Protein AF-A0A699UXJ9-F1 (afdb_monomer_lite)

Radius of gyration: 42.24 Å; chains: 1; bounding box: 119×43×98 Å

Secondary structure (DSSP, 8-state):
--PPPP--------------TT----------PPPTTS--EEEEEETTEEEEEEHHHHHHHHHHHHHHHHHHHHHHHHHHHHHHHHHHHHHHHHHTT--TTTTTSHHHHHHHHHHHHHHHHHHHHHHHHHHHHHHHHHHHHHHHEEEEE-----SS-PPP--EEEEESS---------------

Organism: Tanacetum cinerariifolium (NCBI:txid118510)

Foldseek 3Di:
DDDDDDDDPDDDDPPPPPPPVPPDDDPDDPPDDPDPPDFDWDFDADPNDTDTDGPVVVVVVVVVVVVVVVVVVVVVCCVVVVVVVVVVLCVVCVVVVHDPVCCPDPVVVVVVVVVVVVVVVVVVVVVVVVVVVVVVVVVVVVVQKDKDQPPPPDVDPDPRDDIDIGGPPDDDPDDDDDDPPPDD

Sequence (184 aa):
SQATPKIDKGKGISIEYDDDPLKKLVKASSIVRPDPDEPIIVEFIINGRIVYLTEQEIQDYRDKKEQIKKAEEEARLNAISKPEVIKVVRKEAKKIGIHPKEAISTKAGELYKKAQDAEHEVLKRQHTKKVRKSLELRNHKYDSYIWTVSNKLKPKPKPITDIKIHPKTKPVVITVYKGTNERN

Structure (mmCIF, N/CA/C/O backbone):
data_AF-A0A699UXJ9-F1
#
_entry.id   AF-A0A699UXJ9-F1
#
loop_
_atom_site.group_PDB
_atom_site.id
_atom_site.type_symbol
_atom_site.label_atom_id
_atom_site.label_alt_id
_atom_site.label_comp_id
_atom_site.label_asym_id
_atom_site.label_entity_id
_atom_site.label_seq_id
_atom_site.pdbx_PDB_ins_code
_atom_site.Cartn_x
_atom_site.Cartn_y
_atom_site.Cartn_z
_atom_site.occupancy
_atom_site.B_iso_or_equiv
_atom_site.auth_seq_id
_atom_site.auth_comp_id
_atom_site.auth_asym_id
_atom_site.auth_atom_id
_atom_site.pdbx_PDB_model_num
ATOM 1 N N . SER A 1 1 ? 90.734 23.864 -64.278 1.00 52.44 1 SER A N 1
ATOM 2 C CA . SER A 1 1 ? 90.163 23.007 -63.224 1.00 52.44 1 SER A CA 1
ATOM 3 C C . SER A 1 1 ? 88.772 22.556 -63.619 1.00 52.44 1 SER A C 1
ATOM 5 O O . SER A 1 1 ? 87.862 23.371 -63.612 1.00 52.44 1 SER A O 1
ATOM 7 N N . GLN A 1 2 ? 88.613 21.290 -64.000 1.00 41.19 2 GLN A N 1
ATOM 8 C CA . GLN A 1 2 ? 87.310 20.643 -64.173 1.00 41.19 2 GLN A CA 1
ATOM 9 C C . GLN A 1 2 ? 87.401 19.275 -63.499 1.00 41.19 2 GLN A C 1
ATOM 11 O O . GLN A 1 2 ? 88.256 18.465 -63.847 1.00 41.19 2 GLN A O 1
ATOM 16 N N . ALA A 1 3 ? 86.585 19.081 -62.465 1.00 37.47 3 ALA A N 1
ATOM 17 C CA . ALA A 1 3 ? 86.521 17.855 -61.688 1.00 37.47 3 ALA A CA 1
ATOM 18 C C . ALA A 1 3 ? 85.538 16.881 -62.348 1.00 37.47 3 ALA A C 1
ATOM 20 O O . ALA A 1 3 ? 84.397 17.235 -62.638 1.00 37.47 3 ALA A O 1
ATOM 21 N N . THR A 1 4 ? 85.992 15.656 -62.583 1.00 46.22 4 THR A N 1
ATOM 22 C CA . THR A 1 4 ? 85.173 14.515 -62.997 1.00 46.22 4 THR A CA 1
ATOM 23 C C . THR A 1 4 ? 84.304 14.021 -61.830 1.00 46.22 4 THR A C 1
ATOM 25 O O . THR A 1 4 ? 84.809 13.905 -60.709 1.00 46.22 4 THR A O 1
ATOM 28 N N . PRO A 1 5 ? 83.022 13.669 -62.047 1.00 48.28 5 PRO A N 1
ATOM 29 C CA . PRO A 1 5 ? 82.219 13.013 -61.020 1.00 48.28 5 PRO A CA 1
ATOM 30 C C . PRO A 1 5 ? 82.617 11.538 -60.885 1.00 48.28 5 PRO A C 1
ATOM 32 O O . PRO A 1 5 ? 82.647 10.792 -61.864 1.00 48.28 5 PRO A O 1
ATOM 35 N N . LYS A 1 6 ? 82.917 11.116 -59.653 1.00 49.31 6 LYS A N 1
ATOM 36 C CA . LYS A 1 6 ? 83.113 9.710 -59.278 1.00 49.31 6 LYS A CA 1
ATOM 37 C C . LYS A 1 6 ? 81.765 8.986 -59.294 1.00 49.31 6 LYS A C 1
ATOM 39 O O . LYS A 1 6 ? 80.814 9.444 -58.671 1.00 49.31 6 LYS A O 1
ATOM 44 N N . ILE A 1 7 ? 81.713 7.846 -59.975 1.00 47.75 7 ILE A N 1
ATOM 45 C CA . ILE A 1 7 ? 80.558 6.945 -59.988 1.00 47.75 7 ILE A CA 1
ATOM 46 C C . ILE A 1 7 ? 80.665 6.049 -58.750 1.00 47.75 7 ILE A C 1
ATOM 48 O O . ILE A 1 7 ? 81.542 5.186 -58.680 1.00 47.75 7 ILE A O 1
ATOM 52 N N . ASP A 1 8 ? 79.801 6.288 -57.766 1.00 47.66 8 ASP A N 1
ATOM 53 C CA . ASP A 1 8 ? 79.606 5.400 -56.621 1.00 47.66 8 ASP A CA 1
ATOM 54 C C . ASP A 1 8 ? 78.834 4.152 -57.076 1.00 47.66 8 ASP A C 1
ATOM 56 O O . ASP A 1 8 ? 77.761 4.242 -57.675 1.00 47.66 8 ASP A O 1
ATOM 60 N N . LYS A 1 9 ? 79.404 2.973 -56.821 1.00 55.09 9 LYS A N 1
ATOM 61 C CA . LYS A 1 9 ? 78.794 1.669 -57.104 1.00 55.09 9 LYS A CA 1
ATOM 62 C C . LYS A 1 9 ? 77.853 1.300 -55.955 1.00 55.09 9 LYS A C 1
ATOM 64 O O . LYS A 1 9 ? 78.053 0.303 -55.265 1.00 55.09 9 LYS A O 1
ATOM 69 N N . GLY A 1 10 ? 76.821 2.115 -55.763 1.00 43.03 10 GLY A N 1
ATOM 70 C CA . GLY A 1 10 ? 75.696 1.816 -54.887 1.00 43.03 10 GLY A CA 1
ATOM 71 C C . GLY A 1 10 ? 74.701 0.894 -55.592 1.00 43.03 10 GLY A C 1
ATOM 72 O O . GLY A 1 10 ? 74.276 1.154 -56.714 1.00 43.03 10 GLY A O 1
ATOM 73 N N . LYS A 1 11 ? 74.344 -0.209 -54.937 1.00 54.41 11 LYS A N 1
ATOM 74 C CA . LYS A 1 11 ? 73.385 -1.225 -55.389 1.00 54.41 11 LYS A CA 1
ATOM 75 C C . LYS A 1 11 ? 71.997 -0.583 -55.572 1.00 54.41 11 LYS A C 1
ATOM 77 O O . LYS A 1 11 ? 71.269 -0.402 -54.602 1.00 54.41 11 LYS A O 1
ATOM 82 N N . GLY A 1 12 ? 71.660 -0.193 -56.801 1.00 40.25 12 GLY A N 1
ATOM 83 C CA . GLY A 1 12 ? 70.362 0.390 -57.138 1.00 40.25 12 GLY A CA 1
ATOM 84 C C . GLY A 1 12 ? 69.259 -0.663 -57.070 1.00 40.25 12 GLY A C 1
ATOM 85 O O . GLY A 1 12 ? 69.292 -1.646 -57.806 1.00 40.25 12 GLY A O 1
ATOM 86 N N . ILE A 1 13 ? 68.290 -0.471 -56.177 1.00 43.28 13 ILE A N 1
ATOM 87 C CA . ILE A 1 13 ? 67.034 -1.220 -56.193 1.00 43.28 13 ILE A CA 1
ATOM 88 C C . ILE A 1 13 ? 66.176 -0.541 -57.261 1.00 43.28 13 ILE A C 1
ATOM 90 O O . ILE A 1 13 ? 65.766 0.605 -57.081 1.00 43.28 13 ILE A O 1
ATOM 94 N N . SER A 1 14 ? 65.968 -1.209 -58.395 1.00 45.38 14 SER A N 1
ATOM 95 C CA . SER A 1 14 ? 65.028 -0.743 -59.414 1.00 45.38 14 SER A CA 1
ATOM 96 C C . SER A 1 14 ? 63.620 -0.904 -58.848 1.00 45.38 14 SER A C 1
ATOM 98 O O . SER A 1 14 ? 63.118 -2.020 -58.748 1.00 45.38 14 SER A O 1
ATOM 100 N N . ILE A 1 15 ? 63.013 0.193 -58.398 1.00 47.38 15 ILE A N 1
ATOM 101 C CA . ILE A 1 15 ? 61.581 0.224 -58.111 1.00 47.38 15 ILE A CA 1
ATOM 102 C C . ILE A 1 15 ? 60.918 0.504 -59.455 1.00 47.38 15 ILE A C 1
ATOM 104 O O . ILE A 1 15 ? 60.857 1.649 -59.900 1.00 47.38 15 ILE A O 1
ATOM 108 N N . GLU A 1 16 ? 60.492 -0.558 -60.134 1.00 44.38 16 GLU A N 1
ATOM 109 C CA . GLU A 1 16 ? 59.490 -0.431 -61.185 1.00 44.38 16 GLU A CA 1
ATOM 110 C C . GLU A 1 16 ? 58.218 0.093 -60.513 1.00 44.38 16 GLU A C 1
ATOM 112 O O . GLU A 1 16 ? 57.596 -0.591 -59.698 1.00 44.38 16 GLU A O 1
ATOM 117 N N . TYR A 1 17 ? 57.887 1.355 -60.785 1.00 48.03 17 TYR A N 1
ATOM 118 C CA . TYR A 1 17 ? 56.573 1.900 -60.481 1.00 48.03 17 TYR A CA 1
ATOM 119 C C . TYR A 1 17 ? 55.579 1.214 -61.413 1.00 48.03 17 TYR A C 1
ATOM 121 O O . TYR A 1 17 ? 55.315 1.677 -62.520 1.00 48.03 17 TYR A O 1
ATOM 129 N N . ASP A 1 18 ? 55.038 0.092 -60.952 1.00 53.16 18 ASP A N 1
ATOM 130 C CA . ASP A 1 18 ? 53.776 -0.438 -61.450 1.00 53.16 18 ASP A CA 1
ATOM 131 C C . ASP A 1 18 ? 52.661 0.428 -60.835 1.00 53.16 18 ASP A C 1
ATOM 133 O O . ASP A 1 18 ? 51.922 0.024 -59.930 1.00 53.16 18 ASP A O 1
ATOM 137 N N . ASP A 1 19 ? 52.630 1.700 -61.253 1.00 54.16 19 ASP A N 1
ATOM 138 C CA . ASP A 1 19 ? 51.542 2.631 -60.974 1.00 54.16 19 ASP A CA 1
ATOM 139 C C . ASP A 1 19 ? 50.334 2.163 -61.783 1.00 54.16 19 ASP A C 1
ATOM 141 O O . ASP A 1 19 ? 50.000 2.716 -62.826 1.00 54.16 19 ASP A O 1
ATOM 145 N N . ASP A 1 20 ? 49.686 1.106 -61.304 1.00 53.97 20 ASP A N 1
ATOM 146 C CA . ASP A 1 20 ? 48.348 0.730 -61.723 1.00 53.97 20 ASP A CA 1
ATOM 147 C C . ASP A 1 20 ? 47.391 1.806 -61.165 1.00 53.97 20 ASP A C 1
ATOM 149 O O . ASP A 1 20 ? 47.107 1.818 -59.957 1.00 53.97 20 ASP A O 1
ATOM 153 N N . PRO A 1 21 ? 46.885 2.751 -61.989 1.00 55.03 21 PRO A N 1
ATOM 154 C CA . PRO A 1 21 ? 46.134 3.921 -61.519 1.00 55.03 21 PRO A CA 1
ATOM 155 C C . PRO A 1 21 ? 44.753 3.555 -60.939 1.00 55.03 21 PRO A C 1
ATOM 157 O O . PRO A 1 21 ? 43.964 4.428 -60.566 1.00 55.03 21 PRO A O 1
ATOM 160 N N . LEU A 1 22 ? 44.443 2.258 -60.855 1.00 56.44 22 LEU A N 1
ATOM 161 C CA . LEU A 1 22 ? 43.186 1.701 -60.370 1.00 56.44 22 LEU A CA 1
ATOM 162 C C . LEU A 1 22 ? 43.231 1.201 -58.921 1.00 56.44 22 LEU A C 1
ATOM 164 O O . LEU A 1 22 ? 42.166 0.963 -58.343 1.00 56.44 22 LEU A O 1
ATOM 168 N N . LYS A 1 23 ? 44.399 1.112 -58.270 1.00 57.09 23 LYS A N 1
ATOM 169 C CA . LYS A 1 23 ? 44.474 0.749 -56.841 1.00 57.09 23 LYS A CA 1
ATOM 170 C C . LYS A 1 23 ? 44.205 1.963 -55.950 1.00 57.09 23 LYS A C 1
ATOM 172 O O . LYS A 1 23 ? 45.073 2.454 -55.234 1.00 57.09 23 LYS A O 1
ATOM 177 N N . LYS A 1 24 ? 42.958 2.446 -55.962 1.00 64.81 24 LYS A N 1
ATOM 178 C CA . LYS A 1 24 ? 42.466 3.386 -54.944 1.00 64.81 24 LYS A CA 1
ATOM 179 C C . LYS A 1 24 ? 42.587 2.724 -53.570 1.00 64.81 24 LYS A C 1
ATOM 181 O O . LYS A 1 24 ? 41.829 1.809 -53.255 1.00 64.81 24 LYS A O 1
ATOM 186 N N . LEU A 1 25 ? 43.522 3.200 -52.750 1.00 63.00 25 LEU A N 1
ATOM 187 C CA . LEU A 1 25 ? 43.603 2.853 -51.333 1.00 63.00 25 LEU A CA 1
ATOM 188 C C . LEU A 1 25 ? 42.275 3.224 -50.658 1.00 63.00 25 LEU A C 1
ATOM 190 O O . LEU A 1 25 ? 41.931 4.397 -50.507 1.00 63.00 25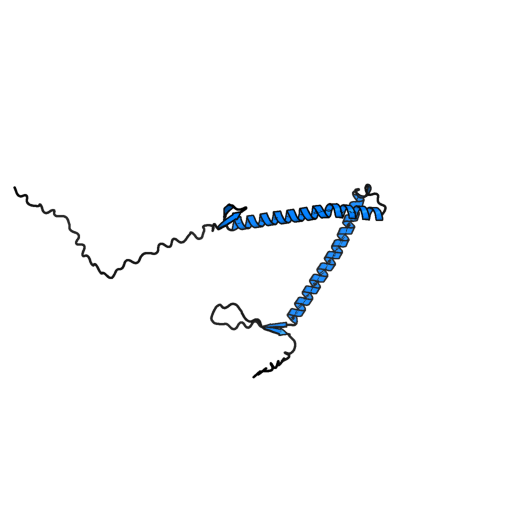 LEU A O 1
ATOM 194 N N . VAL A 1 26 ? 41.502 2.202 -50.295 1.00 61.06 26 VAL A N 1
ATOM 195 C CA . VAL A 1 26 ? 40.245 2.357 -49.563 1.00 61.06 26 VAL A CA 1
ATOM 196 C C . VAL A 1 26 ? 40.583 2.818 -48.150 1.00 61.06 26 VAL A C 1
ATOM 198 O O . VAL A 1 26 ? 41.403 2.210 -47.464 1.00 61.06 26 VAL A O 1
ATOM 201 N N . LYS A 1 27 ? 39.949 3.905 -47.707 1.00 63.81 27 LYS A N 1
ATOM 202 C CA . LYS A 1 27 ? 40.110 4.425 -46.348 1.00 63.81 27 LYS A CA 1
ATOM 203 C C . LYS A 1 27 ? 39.635 3.354 -45.358 1.00 63.81 27 LYS A C 1
ATOM 205 O O . LYS A 1 27 ? 38.445 3.048 -45.313 1.00 63.81 27 LYS A O 1
ATOM 210 N N . ALA A 1 28 ? 40.555 2.765 -44.596 1.00 56.41 28 ALA A N 1
ATOM 211 C CA . ALA A 1 28 ? 40.201 1.811 -43.551 1.00 56.41 28 ALA A CA 1
ATOM 212 C C . ALA A 1 28 ? 39.353 2.522 -42.486 1.00 56.41 28 ALA A C 1
ATOM 214 O O . ALA A 1 28 ? 39.707 3.597 -41.999 1.00 56.41 28 ALA A O 1
ATOM 215 N N . SER A 1 29 ? 38.198 1.946 -42.163 1.00 57.00 29 SER A N 1
ATOM 216 C CA . SER A 1 29 ? 37.287 2.489 -41.160 1.00 57.00 29 SER A CA 1
ATOM 217 C C . SER A 1 29 ? 37.850 2.219 -39.761 1.00 57.00 29 SER A C 1
ATOM 219 O O . SER A 1 29 ? 37.916 1.067 -39.339 1.00 57.00 29 SER A O 1
ATOM 221 N N . SER A 1 30 ? 38.262 3.262 -39.033 1.00 52.00 30 SER A N 1
ATOM 222 C CA . SER A 1 30 ? 38.658 3.160 -37.622 1.00 52.00 30 SER A CA 1
ATOM 223 C C . SER A 1 30 ? 37.424 3.264 -36.718 1.00 52.00 30 SER A C 1
ATOM 225 O O . SER A 1 30 ? 37.259 4.229 -35.973 1.00 52.00 30 SER A O 1
ATOM 227 N N . ILE A 1 31 ? 36.500 2.308 -36.814 1.00 60.03 31 ILE A N 1
ATOM 228 C CA . ILE A 1 31 ? 35.408 2.225 -35.838 1.00 60.03 31 ILE A CA 1
ATOM 229 C C . ILE A 1 31 ? 35.974 1.516 -34.609 1.00 60.03 31 ILE A C 1
ATOM 231 O O . ILE A 1 31 ? 36.032 0.288 -34.558 1.00 60.03 31 ILE A O 1
ATOM 235 N N . VAL A 1 32 ? 36.427 2.305 -33.635 1.00 64.94 32 VAL A N 1
ATOM 236 C CA . VAL A 1 32 ? 36.738 1.814 -32.291 1.00 64.94 32 VAL A CA 1
ATOM 237 C C . VAL A 1 32 ? 35.403 1.462 -31.644 1.00 64.94 32 VAL A C 1
ATOM 239 O O . VAL A 1 32 ? 34.568 2.337 -31.418 1.00 64.94 32 VAL A O 1
ATOM 242 N N . ARG A 1 33 ? 35.157 0.167 -31.433 1.00 60.19 33 ARG A N 1
ATOM 243 C CA . ARG A 1 33 ? 33.999 -0.279 -30.656 1.00 60.19 33 ARG A CA 1
ATOM 244 C C . ARG A 1 33 ? 34.321 -0.024 -29.180 1.00 60.19 33 ARG A C 1
ATOM 246 O O . ARG A 1 33 ? 35.375 -0.495 -28.756 1.00 60.19 33 ARG A O 1
ATOM 253 N N . PRO A 1 34 ? 33.486 0.719 -28.432 1.00 65.06 34 PRO A N 1
ATOM 254 C CA . PRO A 1 34 ? 33.654 0.816 -26.987 1.00 65.06 34 PRO A CA 1
ATOM 255 C C . PRO A 1 34 ? 33.587 -0.582 -26.365 1.00 65.06 34 PRO A C 1
ATOM 257 O O . PRO A 1 34 ? 32.918 -1.473 -26.905 1.00 65.06 34 PRO A O 1
ATOM 260 N N . ASP A 1 35 ? 34.337 -0.769 -25.282 1.00 70.31 35 ASP A N 1
ATOM 261 C CA . ASP A 1 35 ? 34.443 -2.038 -24.570 1.00 70.31 35 ASP A CA 1
ATOM 262 C C . ASP A 1 35 ? 33.045 -2.457 -24.066 1.00 70.31 35 ASP A C 1
ATOM 264 O O . ASP A 1 35 ? 32.373 -1.655 -23.413 1.00 70.31 35 ASP A O 1
ATOM 268 N N . PRO A 1 36 ? 32.551 -3.664 -24.405 1.00 69.31 36 PRO A N 1
ATOM 269 C CA . PRO A 1 36 ? 31.242 -4.134 -23.953 1.00 69.31 36 PRO A CA 1
ATOM 270 C C . PRO A 1 36 ? 31.111 -4.239 -22.427 1.00 69.31 36 PRO A C 1
ATOM 272 O O . PRO A 1 36 ? 29.979 -4.277 -21.944 1.00 69.31 36 PRO A O 1
ATOM 275 N N . ASP A 1 37 ? 32.224 -4.269 -21.688 1.00 77.31 37 ASP A N 1
ATOM 276 C CA . ASP A 1 37 ? 32.233 -4.339 -20.225 1.00 77.31 37 ASP A CA 1
ATOM 277 C C . ASP A 1 37 ? 32.308 -2.951 -19.549 1.00 77.31 37 ASP A C 1
ATOM 279 O O . ASP A 1 37 ? 32.235 -2.854 -18.320 1.00 77.31 37 ASP A O 1
ATOM 283 N N . GLU A 1 38 ? 32.418 -1.858 -20.317 1.00 73.88 38 GLU A N 1
ATOM 284 C CA . GLU A 1 38 ? 32.451 -0.501 -19.764 1.00 73.88 38 GLU A CA 1
ATOM 285 C C . GLU A 1 38 ? 31.034 -0.036 -19.369 1.00 73.88 38 GLU A C 1
ATOM 287 O O . GLU A 1 38 ? 30.110 -0.050 -20.192 1.00 73.88 38 GLU A O 1
ATOM 292 N N . PRO A 1 39 ? 30.811 0.387 -18.110 1.00 77.12 39 PRO A N 1
ATOM 293 C CA . PRO A 1 39 ? 29.493 0.816 -17.667 1.00 77.12 39 PRO A CA 1
ATOM 294 C C . PRO A 1 39 ? 29.057 2.080 -18.416 1.00 77.12 39 PRO A C 1
ATOM 296 O O . PRO A 1 39 ? 29.789 3.064 -18.497 1.00 77.12 39 PRO A O 1
ATOM 299 N N . ILE A 1 40 ? 27.826 2.068 -18.933 1.00 79.75 40 ILE A N 1
ATOM 300 C CA . ILE A 1 40 ? 27.245 3.215 -19.637 1.00 79.75 40 ILE A CA 1
ATOM 301 C C . ILE A 1 40 ? 27.010 4.342 -18.628 1.00 79.75 40 ILE A C 1
ATOM 303 O O . ILE A 1 40 ? 26.186 4.219 -17.719 1.00 79.75 40 ILE A O 1
ATOM 307 N N . ILE A 1 41 ? 27.734 5.444 -18.808 1.00 85.25 41 ILE A N 1
ATOM 308 C CA . ILE A 1 41 ? 27.596 6.655 -18.003 1.00 85.25 41 ILE A CA 1
ATOM 309 C C . ILE A 1 41 ? 26.618 7.599 -18.707 1.00 85.25 41 ILE A C 1
ATOM 311 O O . ILE A 1 41 ? 26.805 7.952 -19.871 1.00 85.25 41 ILE A O 1
ATOM 315 N N . VAL A 1 42 ? 25.575 8.017 -17.994 1.00 88.25 42 VAL A N 1
ATOM 316 C CA . VAL A 1 42 ? 24.512 8.894 -18.490 1.00 88.25 42 VAL A CA 1
ATOM 317 C C . VAL A 1 42 ? 24.555 10.226 -17.745 1.00 88.25 42 VAL A C 1
ATOM 319 O O . VAL A 1 42 ? 24.732 10.281 -16.526 1.00 88.25 42 VAL A O 1
ATOM 322 N N . GLU A 1 43 ? 24.370 11.321 -18.478 1.00 90.50 43 GLU A N 1
ATOM 323 C CA . GLU A 1 43 ? 24.178 12.649 -17.896 1.00 90.50 43 GLU A CA 1
ATOM 324 C C . GLU A 1 43 ? 22.824 12.739 -17.184 1.00 90.50 43 GLU A C 1
ATOM 326 O O . GLU A 1 43 ? 21.763 12.572 -17.790 1.00 90.50 43 GLU A O 1
ATOM 331 N N . PHE A 1 44 ? 22.848 13.040 -15.887 1.00 90.50 44 PHE A N 1
ATOM 332 C CA . PHE A 1 44 ? 21.659 13.124 -15.051 1.00 90.50 44 PHE A CA 1
ATOM 333 C C . PHE A 1 44 ? 21.628 14.431 -14.252 1.00 90.50 44 PHE A C 1
ATOM 335 O O . PHE A 1 44 ? 22.624 14.857 -13.671 1.00 90.50 44 PHE A O 1
ATOM 342 N N . ILE A 1 45 ? 20.470 15.095 -14.206 1.00 91.69 45 ILE A N 1
ATOM 343 C CA . ILE A 1 45 ? 20.320 16.386 -13.523 1.00 91.69 45 ILE A CA 1
ATOM 344 C C . ILE A 1 45 ? 19.742 16.165 -12.125 1.00 91.69 45 ILE A C 1
ATOM 346 O O . ILE A 1 45 ? 18.576 15.798 -11.971 1.00 91.69 45 ILE A O 1
ATOM 350 N N . ILE A 1 46 ? 20.534 16.464 -11.096 1.00 90.06 46 ILE A N 1
ATOM 351 C CA . ILE A 1 46 ? 20.119 16.403 -9.690 1.00 90.06 46 ILE A CA 1
ATOM 352 C C . ILE A 1 46 ? 20.183 17.810 -9.109 1.00 90.06 46 ILE A C 1
ATOM 354 O O . ILE A 1 46 ? 21.238 18.440 -9.090 1.00 90.06 46 ILE A O 1
ATOM 358 N N . ASN A 1 47 ? 19.046 18.316 -8.624 1.00 90.25 47 ASN A N 1
ATOM 359 C CA . ASN A 1 47 ? 18.943 19.638 -7.992 1.00 90.25 47 ASN A CA 1
ATOM 360 C C . ASN A 1 47 ? 19.537 20.778 -8.852 1.00 90.25 47 ASN A C 1
ATOM 362 O O . ASN A 1 47 ? 20.168 21.695 -8.333 1.00 90.25 47 ASN A O 1
ATOM 366 N N . GLY A 1 48 ? 19.367 20.695 -10.177 1.00 89.38 48 GLY A N 1
ATOM 367 C CA . GLY A 1 48 ? 19.861 21.694 -11.133 1.00 89.38 48 GLY A CA 1
ATOM 368 C C . GLY A 1 48 ? 21.347 21.585 -11.493 1.00 89.38 48 GLY A C 1
ATOM 369 O O . GLY A 1 48 ? 21.843 22.436 -12.225 1.00 89.38 48 GLY A O 1
ATOM 370 N N . ARG A 1 49 ? 22.064 20.559 -11.016 1.00 92.00 49 ARG A N 1
ATOM 371 C CA . ARG A 1 49 ? 23.453 20.268 -11.406 1.00 92.00 49 ARG A CA 1
ATOM 372 C C . ARG A 1 49 ? 23.509 19.009 -12.268 1.00 92.00 49 ARG A C 1
ATOM 374 O O . ARG A 1 49 ? 22.822 18.037 -11.962 1.00 92.00 49 ARG A O 1
ATOM 381 N N . ILE A 1 50 ? 24.324 19.038 -13.322 1.00 93.12 50 ILE A N 1
ATOM 382 C CA . ILE A 1 50 ? 24.598 17.872 -14.173 1.00 93.12 50 ILE A CA 1
ATOM 383 C C . ILE A 1 50 ? 25.604 16.978 -13.442 1.00 93.12 50 ILE A C 1
ATOM 385 O O . ILE A 1 50 ? 26.648 17.454 -12.995 1.00 93.12 50 ILE A O 1
ATOM 389 N N . VAL A 1 51 ? 25.270 15.700 -13.301 1.00 91.38 51 VAL A N 1
ATOM 390 C CA . VAL A 1 51 ? 26.095 14.655 -12.693 1.00 91.38 51 VAL A CA 1
ATOM 391 C C . VAL A 1 51 ? 26.127 13.475 -13.657 1.00 91.38 51 VAL A C 1
ATOM 393 O O . VAL A 1 51 ? 25.101 13.109 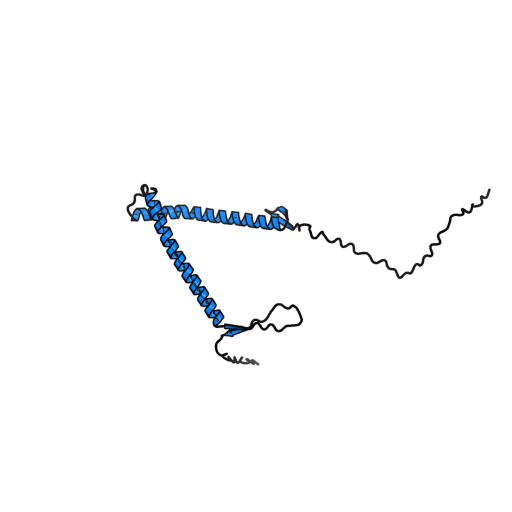-14.222 1.00 91.38 51 VAL A O 1
ATOM 396 N N . TYR A 1 52 ? 27.298 12.886 -13.852 1.00 91.31 52 TYR A N 1
ATOM 397 C CA . TYR A 1 52 ? 27.481 11.712 -14.699 1.00 91.31 52 TYR A CA 1
ATOM 398 C C . TYR A 1 52 ? 27.360 10.466 -13.828 1.00 91.31 52 TYR A C 1
ATOM 400 O O . TYR A 1 52 ? 28.144 10.308 -12.895 1.00 91.31 52 TYR A O 1
ATOM 408 N N . LEU A 1 53 ? 26.357 9.630 -14.090 1.00 92.06 53 LEU A N 1
ATOM 409 C CA . LEU A 1 53 ? 26.031 8.470 -13.260 1.00 92.06 53 LEU A CA 1
ATOM 410 C C . LEU A 1 53 ? 25.838 7.224 -14.115 1.00 92.06 53 LEU A C 1
ATOM 412 O O . LEU A 1 53 ? 25.430 7.302 -15.272 1.00 92.06 53 LEU A O 1
ATOM 416 N N . THR A 1 54 ? 26.089 6.068 -13.518 1.00 91.81 54 THR A N 1
ATOM 417 C CA . THR A 1 54 ? 25.719 4.774 -14.095 1.00 91.81 54 THR A CA 1
ATOM 418 C C . THR A 1 54 ? 24.224 4.494 -13.908 1.00 91.81 54 THR A C 1
ATOM 420 O O . THR A 1 54 ? 23.579 5.042 -13.011 1.00 91.81 54 THR A O 1
ATOM 423 N N . GLU A 1 55 ? 23.657 3.601 -14.723 1.00 87.94 55 GLU A N 1
ATOM 424 C CA . GLU A 1 55 ? 22.238 3.213 -14.620 1.00 87.94 55 GLU A CA 1
ATOM 425 C C . GLU A 1 55 ? 21.875 2.697 -13.214 1.00 87.94 55 GLU A C 1
ATOM 427 O O . GLU A 1 55 ? 20.818 3.027 -12.673 1.00 87.94 55 GLU A O 1
ATOM 432 N N . GLN A 1 56 ? 22.786 1.948 -12.580 1.00 89.44 56 GLN A N 1
ATOM 433 C CA . GLN A 1 56 ? 22.590 1.438 -11.223 1.00 89.44 56 GLN A CA 1
ATOM 434 C C . GLN A 1 56 ? 22.474 2.577 -10.201 1.00 89.44 56 GLN A C 1
ATOM 436 O O . GLN A 1 56 ? 21.574 2.577 -9.366 1.00 89.44 56 GLN A O 1
ATOM 441 N N . GLU A 1 57 ? 23.344 3.583 -10.287 1.00 91.00 57 GLU A N 1
ATOM 442 C CA . GLU A 1 57 ? 23.313 4.738 -9.385 1.00 91.00 57 GLU A CA 1
ATOM 443 C C . GLU A 1 57 ? 22.063 5.604 -9.599 1.00 91.00 57 GLU A C 1
ATOM 445 O O . GLU A 1 57 ? 21.509 6.152 -8.640 1.00 91.00 57 GLU A O 1
ATOM 450 N N . ILE A 1 58 ? 21.585 5.709 -10.843 1.00 91.12 58 ILE A N 1
ATOM 451 C CA . ILE A 1 58 ? 20.329 6.398 -11.171 1.00 91.12 58 ILE A CA 1
ATOM 452 C C . ILE A 1 58 ? 19.144 5.675 -10.523 1.00 91.12 58 ILE A C 1
ATOM 454 O O . ILE A 1 58 ? 18.262 6.333 -9.956 1.00 91.12 58 ILE A O 1
ATOM 458 N N . GLN A 1 59 ? 19.121 4.343 -10.577 1.00 91.25 59 GLN A N 1
ATOM 459 C CA . GLN A 1 59 ? 18.072 3.547 -9.946 1.00 91.25 59 GLN A CA 1
ATOM 460 C C . GLN A 1 59 ? 18.107 3.691 -8.419 1.00 91.25 59 GLN A C 1
ATOM 462 O O . GLN A 1 59 ? 17.093 4.047 -7.816 1.00 91.25 59 GLN A O 1
ATOM 467 N N . ASP A 1 60 ? 19.283 3.552 -7.805 1.00 93.62 60 ASP A N 1
ATOM 468 C CA . ASP A 1 60 ? 19.472 3.738 -6.363 1.00 93.62 60 ASP A CA 1
ATOM 469 C C . ASP A 1 60 ? 19.012 5.132 -5.895 1.00 93.62 60 ASP A C 1
ATOM 471 O O . ASP A 1 60 ? 18.424 5.288 -4.819 1.00 93.62 60 ASP A O 1
ATOM 475 N N . TYR A 1 61 ? 19.268 6.173 -6.695 1.00 90.69 61 TYR A N 1
ATOM 476 C CA . TYR A 1 61 ? 18.804 7.531 -6.413 1.00 90.69 61 TYR A CA 1
ATOM 477 C C . TYR A 1 61 ? 17.272 7.639 -6.447 1.00 90.69 61 TYR A C 1
ATOM 479 O O . TYR A 1 61 ? 16.679 8.268 -5.561 1.00 90.69 61 TYR A O 1
ATOM 487 N N . ARG A 1 62 ? 16.614 7.026 -7.443 1.00 90.62 62 ARG A N 1
ATOM 488 C CA . ARG A 1 62 ? 15.144 6.998 -7.539 1.00 90.62 62 ARG A CA 1
ATOM 489 C C . ARG A 1 62 ? 14.525 6.288 -6.342 1.00 90.62 62 ARG A C 1
ATOM 491 O O . ARG A 1 62 ? 13.616 6.848 -5.727 1.00 90.62 62 ARG A O 1
ATOM 498 N N . ASP A 1 63 ? 15.065 5.134 -5.973 1.00 94.06 63 ASP A N 1
ATOM 499 C CA . ASP A 1 63 ? 14.555 4.325 -4.867 1.00 94.06 63 ASP A CA 1
ATOM 500 C C . ASP A 1 63 ? 14.670 5.076 -3.534 1.00 94.06 63 ASP A C 1
ATOM 502 O O . ASP A 1 63 ? 13.706 5.164 -2.770 1.00 94.06 63 ASP A O 1
ATOM 506 N N . LYS A 1 64 ? 15.817 5.718 -3.271 1.00 92.62 64 LYS A N 1
ATOM 507 C CA . LYS A 1 64 ? 16.009 6.567 -2.079 1.00 92.62 64 LYS A CA 1
ATOM 508 C C . LYS A 1 64 ? 15.018 7.729 -2.038 1.00 92.62 64 LYS A C 1
ATOM 510 O O . LYS A 1 64 ? 14.456 8.033 -0.985 1.00 92.62 64 LYS A O 1
ATOM 515 N N . LYS A 1 65 ? 14.777 8.379 -3.179 1.00 90.81 65 LYS A N 1
ATOM 516 C CA . LYS A 1 65 ? 13.822 9.490 -3.281 1.00 90.81 65 LYS A CA 1
ATOM 517 C C . LYS A 1 65 ? 12.388 9.033 -3.006 1.00 90.81 65 LYS A C 1
ATOM 519 O O . LYS A 1 65 ? 11.638 9.748 -2.340 1.00 90.81 65 LYS A O 1
ATOM 524 N N . GLU A 1 66 ? 12.011 7.851 -3.483 1.00 92.69 66 GLU A N 1
ATOM 525 C CA . GLU A 1 66 ? 10.701 7.259 -3.209 1.00 92.69 66 GLU A CA 1
ATOM 526 C C . GLU A 1 66 ? 10.534 6.897 -1.728 1.00 92.69 66 GLU A C 1
ATOM 528 O O . GLU A 1 66 ? 9.503 7.220 -1.133 1.00 92.69 66 GLU A O 1
ATOM 533 N N . GLN A 1 67 ? 11.564 6.323 -1.097 1.00 92.56 67 GLN A N 1
ATOM 534 C CA . GLN A 1 67 ? 11.547 6.036 0.340 1.00 92.56 67 GLN A CA 1
ATOM 535 C C . GLN A 1 67 ? 11.351 7.300 1.186 1.00 92.56 67 GLN A C 1
ATOM 537 O O . GLN A 1 67 ? 10.527 7.295 2.100 1.00 92.56 67 GLN A O 1
ATOM 542 N N . ILE A 1 68 ? 12.048 8.396 0.861 1.00 92.69 68 ILE A N 1
ATOM 543 C CA . ILE A 1 68 ? 11.890 9.682 1.561 1.00 92.69 68 ILE A CA 1
ATOM 544 C C . ILE A 1 68 ? 10.458 10.200 1.414 1.00 92.69 68 ILE A C 1
ATOM 546 O O . ILE A 1 68 ? 9.833 10.561 2.409 1.00 92.69 68 ILE A O 1
ATOM 550 N N . LYS A 1 69 ? 9.912 10.183 0.193 1.00 93.12 69 LYS A N 1
ATOM 551 C CA . LYS A 1 69 ? 8.538 10.630 -0.064 1.00 93.12 69 LYS A CA 1
ATOM 552 C C . LYS A 1 69 ? 7.520 9.808 0.731 1.00 93.12 69 LYS A C 1
ATOM 554 O O . LYS A 1 69 ? 6.601 10.370 1.320 1.00 93.12 69 LYS A O 1
ATOM 559 N N . LYS A 1 70 ? 7.700 8.486 0.777 1.00 93.50 70 LYS A N 1
ATOM 560 C CA . LYS A 1 70 ? 6.839 7.582 1.545 1.00 93.50 70 LYS A CA 1
ATOM 561 C C . LYS A 1 70 ? 6.910 7.875 3.045 1.00 93.50 70 LYS A C 1
ATOM 563 O O . LYS A 1 70 ? 5.871 7.959 3.693 1.00 93.50 70 LYS A O 1
ATOM 568 N N . ALA A 1 71 ? 8.113 8.066 3.585 1.00 92.00 71 ALA A N 1
ATOM 569 C CA . ALA A 1 71 ? 8.308 8.399 4.993 1.00 92.00 71 ALA A CA 1
ATOM 570 C C . ALA A 1 71 ? 7.700 9.765 5.355 1.00 92.00 71 ALA A C 1
ATOM 572 O O . ALA A 1 71 ? 7.098 9.913 6.417 1.00 92.00 71 ALA A O 1
ATOM 573 N N . GLU A 1 72 ? 7.810 10.758 4.470 1.00 92.75 72 GLU A N 1
ATOM 574 C CA . GLU A 1 72 ? 7.201 12.077 4.655 1.00 92.75 72 GLU A CA 1
ATOM 575 C C . GLU A 1 72 ? 5.667 12.005 4.650 1.00 92.75 72 GLU A C 1
ATOM 577 O O . GLU A 1 72 ? 5.010 12.593 5.513 1.00 92.75 72 GLU A O 1
ATOM 582 N N . GLU A 1 73 ? 5.082 11.251 3.717 1.00 88.12 73 GLU A N 1
ATOM 583 C CA . GLU A 1 73 ? 3.635 11.045 3.647 1.00 88.12 73 GLU A CA 1
ATOM 584 C C . GLU A 1 73 ? 3.110 10.304 4.886 1.00 88.12 73 GLU A C 1
ATOM 586 O O . GLU A 1 73 ? 2.120 10.727 5.490 1.00 88.12 73 GLU A O 1
ATOM 591 N N . GLU A 1 74 ? 3.820 9.267 5.333 1.00 85.12 74 GLU A N 1
ATOM 592 C CA . GLU A 1 74 ? 3.526 8.561 6.580 1.00 85.12 74 GLU A CA 1
ATOM 593 C C . GLU A 1 74 ? 3.629 9.494 7.800 1.00 85.12 74 GLU A C 1
ATOM 595 O O . GLU A 1 74 ? 2.748 9.492 8.663 1.00 85.12 74 GLU A O 1
ATOM 600 N N . ALA A 1 75 ? 4.653 10.350 7.866 1.00 87.50 75 ALA A N 1
ATOM 601 C CA . ALA A 1 75 ? 4.799 11.344 8.927 1.00 87.50 75 ALA A CA 1
ATOM 602 C C . ALA A 1 75 ? 3.652 12.369 8.923 1.00 87.50 75 ALA A C 1
ATOM 604 O O . ALA A 1 75 ? 3.125 12.699 9.988 1.00 87.50 75 ALA A O 1
ATOM 605 N N . ARG A 1 76 ? 3.210 12.828 7.743 1.00 87.44 76 ARG A N 1
ATOM 606 C CA . ARG A 1 76 ? 2.047 13.719 7.581 1.00 87.44 76 ARG A CA 1
ATOM 607 C C . ARG A 1 76 ? 0.759 13.065 8.064 1.00 87.44 76 ARG A C 1
ATOM 609 O O . ARG A 1 76 ? 0.010 13.681 8.823 1.00 87.44 76 ARG A O 1
ATOM 616 N N . LEU A 1 77 ? 0.509 11.823 7.651 1.00 81.25 77 LEU A N 1
ATOM 617 C CA . LEU A 1 77 ? -0.649 11.052 8.103 1.00 81.25 77 LEU A CA 1
ATOM 618 C C . LEU A 1 77 ? -0.609 10.851 9.617 1.00 81.25 77 LEU A C 1
ATOM 620 O O . LEU A 1 77 ? -1.614 11.069 10.286 1.00 81.25 77 LEU A O 1
ATOM 624 N N . ASN A 1 78 ? 0.556 10.535 10.179 1.00 78.94 78 ASN A N 1
ATOM 625 C CA . ASN A 1 78 ? 0.739 10.411 11.621 1.00 78.94 78 ASN A CA 1
ATOM 626 C C . ASN A 1 78 ? 0.522 11.741 12.360 1.00 78.94 78 ASN A C 1
ATOM 628 O O . ASN A 1 78 ? -0.036 11.741 13.456 1.00 78.94 78 ASN A O 1
ATOM 632 N N . ALA A 1 79 ? 0.927 12.876 11.786 1.00 81.00 79 ALA A N 1
ATOM 633 C CA . ALA A 1 79 ? 0.722 14.196 12.379 1.00 81.00 79 ALA A CA 1
ATOM 634 C C . ALA A 1 79 ? -0.761 14.599 12.431 1.00 81.00 79 ALA A C 1
ATOM 636 O O . ALA A 1 79 ? -1.183 15.205 13.413 1.00 81.00 79 ALA A O 1
ATOM 637 N N . ILE A 1 80 ? -1.553 14.231 11.417 1.00 81.06 80 ILE A N 1
ATOM 638 C CA . ILE A 1 80 ? -3.006 14.482 11.367 1.00 81.06 80 ILE A CA 1
ATOM 639 C C . ILE A 1 80 ? -3.768 13.464 12.227 1.00 81.06 80 ILE A C 1
ATOM 641 O O . ILE A 1 80 ? -4.644 13.828 13.008 1.00 81.06 80 ILE A O 1
ATOM 645 N N . SER A 1 81 ? -3.394 12.188 12.131 1.00 78.12 81 SER A N 1
ATOM 646 C CA . SER A 1 81 ? -4.056 11.087 12.831 1.00 78.12 81 SER A CA 1
ATOM 647 C C . SER A 1 81 ? -3.886 11.189 14.345 1.00 78.12 81 SER A C 1
ATOM 649 O O . SER A 1 81 ? -4.858 11.043 15.074 1.00 78.12 81 SER A O 1
ATOM 651 N N . LYS A 1 82 ? -2.696 11.531 14.864 1.00 77.81 82 LYS A N 1
ATOM 652 C CA . LYS A 1 82 ? -2.455 11.636 16.318 1.00 77.81 82 LYS A CA 1
ATOM 653 C C . LYS A 1 82 ? -3.480 12.514 17.063 1.00 77.81 82 LYS A C 1
ATOM 655 O O . LYS A 1 82 ? -4.077 12.015 18.019 1.00 77.81 82 LYS A O 1
ATOM 660 N N . PRO A 1 83 ? -3.729 13.784 16.691 1.00 81.81 83 PRO A N 1
ATOM 661 C CA . PRO A 1 83 ? -4.712 14.614 17.384 1.00 81.81 83 PRO A CA 1
ATOM 662 C C . PRO A 1 83 ? -6.155 14.139 17.171 1.00 81.81 83 PRO A C 1
ATOM 664 O O . PRO A 1 83 ? -6.956 14.219 18.107 1.00 81.81 83 PRO A O 1
ATOM 667 N N . GLU A 1 84 ? -6.499 13.617 15.990 1.00 81.25 84 GLU A N 1
ATOM 668 C CA . GLU A 1 84 ? -7.832 13.061 15.726 1.00 81.25 84 GLU A CA 1
ATOM 669 C C . GLU A 1 84 ? -8.099 11.809 16.563 1.00 81.25 84 GLU A C 1
ATOM 671 O O . GLU A 1 84 ? -9.122 11.736 17.244 1.00 81.25 84 GLU A O 1
ATOM 676 N N . VAL A 1 85 ? -7.141 10.883 16.612 1.00 73.88 85 VAL A N 1
ATOM 677 C CA . VAL A 1 85 ? -7.168 9.682 17.453 1.00 73.88 85 VAL A CA 1
ATOM 678 C C . VAL A 1 85 ? -7.281 10.076 18.923 1.00 73.88 85 VAL A C 1
ATOM 680 O O . VAL A 1 85 ? -8.160 9.575 19.615 1.00 73.88 85 VAL A O 1
ATOM 683 N N . ILE A 1 86 ? -6.495 11.047 19.407 1.00 79.62 86 ILE A N 1
ATOM 684 C CA . ILE A 1 86 ? -6.613 11.545 20.789 1.00 79.62 86 ILE A CA 1
ATOM 685 C C . ILE A 1 86 ? -8.015 12.118 21.056 1.00 79.62 86 ILE A C 1
ATOM 687 O O . ILE A 1 86 ? -8.583 11.899 22.130 1.00 79.62 86 ILE A O 1
ATOM 691 N N . LYS A 1 87 ? -8.606 12.843 20.099 1.00 85.19 87 LYS A N 1
ATOM 692 C CA . LYS A 1 87 ? -9.958 13.406 20.229 1.00 85.19 87 LYS A CA 1
ATOM 693 C C . LYS A 1 87 ? -11.029 12.314 20.258 1.00 85.19 87 LYS A C 1
ATOM 695 O O . LYS A 1 87 ? -11.960 12.422 21.058 1.00 85.19 87 LYS A O 1
ATOM 700 N N . VAL A 1 88 ? -10.906 11.285 19.420 1.00 82.31 88 VAL A N 1
ATOM 701 C CA . VAL A 1 88 ? -11.806 10.121 19.396 1.00 82.31 88 VAL A CA 1
ATOM 702 C C . VAL A 1 88 ? -11.697 9.346 20.708 1.00 82.31 88 VAL A C 1
ATOM 704 O O . VAL A 1 88 ? -12.709 9.200 21.390 1.00 82.31 88 VAL A O 1
ATOM 707 N N . VAL A 1 89 ? -10.482 8.991 21.135 1.00 80.38 89 VAL A N 1
ATOM 708 C CA . VAL A 1 89 ? -10.217 8.272 22.393 1.00 80.38 89 VAL A CA 1
ATOM 709 C C . VAL A 1 89 ? -10.787 9.028 23.597 1.00 80.38 89 VAL A C 1
ATOM 711 O O . VAL A 1 89 ? -11.462 8.439 24.437 1.00 80.38 89 VAL A O 1
ATOM 714 N N . ARG A 1 90 ? -10.605 10.356 23.673 1.00 81.12 90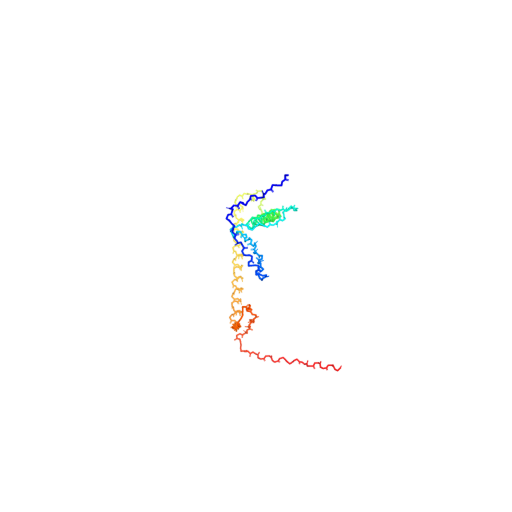 ARG A N 1
ATOM 715 C CA . ARG A 1 90 ? -11.190 11.177 24.753 1.00 81.12 90 ARG A CA 1
ATOM 716 C C . ARG A 1 90 ? -12.720 11.185 24.733 1.00 81.12 90 ARG A C 1
ATOM 718 O O . ARG A 1 90 ? -13.339 11.121 25.794 1.00 81.12 90 ARG A O 1
ATOM 725 N N . LYS A 1 91 ? -13.340 11.300 23.552 1.00 83.94 91 LYS A N 1
ATOM 726 C CA . LYS A 1 91 ? -14.808 11.269 23.414 1.00 83.94 91 LYS A CA 1
ATOM 727 C C . LYS A 1 91 ? -15.376 9.909 23.809 1.00 83.94 91 LYS A C 1
ATOM 729 O O . LYS A 1 91 ? -16.421 9.857 24.449 1.00 83.94 91 LYS A O 1
ATOM 734 N N . GLU A 1 92 ? -14.705 8.837 23.421 1.00 77.12 92 GLU A N 1
ATOM 735 C CA . GLU A 1 92 ? -15.131 7.467 23.677 1.00 77.12 92 GLU A CA 1
ATOM 736 C C . GLU A 1 92 ? -14.960 7.080 25.151 1.00 77.12 92 GLU A C 1
ATOM 738 O O . GLU A 1 92 ? -15.920 6.618 25.763 1.00 77.12 92 GLU A O 1
ATOM 743 N N . ALA A 1 93 ? -13.825 7.416 25.776 1.00 76.88 93 ALA A N 1
ATOM 744 C CA . ALA A 1 93 ? -13.626 7.253 27.220 1.00 76.88 93 ALA A CA 1
ATOM 745 C C . ALA A 1 93 ? -14.716 7.973 28.036 1.00 76.88 93 ALA A C 1
ATOM 747 O O . ALA A 1 93 ? -15.265 7.407 28.982 1.00 76.88 93 ALA A O 1
ATOM 748 N N . LYS A 1 94 ? -15.111 9.184 27.608 1.00 82.50 94 LYS A N 1
ATOM 749 C CA . LYS A 1 94 ? -16.202 9.942 28.236 1.00 82.50 94 LYS A CA 1
ATOM 750 C C . LYS A 1 94 ? -17.557 9.226 28.143 1.00 82.50 94 LYS A C 1
ATOM 752 O O . LYS A 1 94 ? -18.334 9.320 29.086 1.00 82.50 94 LYS A O 1
ATOM 757 N N . LYS A 1 95 ? -17.851 8.512 27.046 1.00 85.12 95 LYS A N 1
ATOM 758 C CA . LYS A 1 95 ? -19.105 7.743 26.899 1.00 85.12 95 LYS A CA 1
ATOM 759 C C . LYS A 1 95 ? -19.191 6.571 27.876 1.00 85.12 95 LYS A C 1
ATOM 761 O O . LYS A 1 95 ? -20.282 6.238 28.315 1.00 85.12 95 LYS A O 1
ATOM 766 N N . ILE A 1 96 ? -18.051 5.968 28.207 1.00 79.12 96 ILE A N 1
ATOM 767 C CA . ILE A 1 96 ? -17.958 4.798 29.093 1.00 79.12 96 ILE A CA 1
ATOM 768 C C . ILE A 1 96 ? -17.820 5.237 30.570 1.00 79.12 96 ILE A C 1
ATOM 770 O O . ILE A 1 96 ? -17.749 4.410 31.470 1.00 79.12 96 ILE A O 1
ATOM 774 N N . GLY A 1 97 ? -17.801 6.549 30.847 1.00 80.06 97 GLY A N 1
ATOM 775 C CA . GLY A 1 97 ? -17.639 7.087 32.202 1.00 80.06 97 GLY A CA 1
ATOM 776 C C . GLY A 1 97 ? -16.214 6.971 32.754 1.00 80.06 97 GLY A C 1
ATOM 777 O O . GLY A 1 97 ? -15.999 7.219 33.935 1.00 80.06 97 GLY A O 1
ATOM 778 N N . ILE A 1 98 ? -15.232 6.625 31.913 1.00 74.06 98 ILE A N 1
ATOM 779 C CA . ILE A 1 98 ? -13.827 6.503 32.310 1.00 74.06 98 ILE A CA 1
ATOM 780 C C . ILE A 1 98 ? -13.212 7.900 32.335 1.00 74.06 98 ILE A C 1
ATOM 782 O O . ILE A 1 98 ? -13.242 8.632 31.337 1.00 74.06 98 ILE A O 1
ATOM 786 N N . HIS A 1 99 ? -12.619 8.281 33.467 1.00 73.31 99 HIS A N 1
ATOM 787 C CA . HIS A 1 99 ? -11.934 9.562 33.558 1.00 73.31 99 HIS A CA 1
ATOM 788 C C . HIS A 1 99 ? -10.712 9.540 32.615 1.00 73.31 99 HIS A C 1
ATOM 790 O O . HIS A 1 99 ? -9.915 8.604 32.677 1.00 73.31 99 HIS A O 1
ATOM 796 N N . PRO A 1 100 ? -10.480 10.556 31.759 1.00 65.81 100 PRO A N 1
ATOM 797 C CA . PRO A 1 100 ? -9.413 10.521 30.746 1.00 65.81 100 PRO A CA 1
ATOM 798 C C . PRO A 1 100 ? -7.995 10.287 31.293 1.00 65.81 100 PRO A C 1
ATOM 800 O O . PRO A 1 100 ? -7.108 9.893 30.543 1.00 65.81 100 PRO A O 1
ATOM 803 N N . LYS A 1 101 ? -7.778 10.532 32.593 1.00 67.06 101 LYS A N 1
ATOM 804 C CA . LYS A 1 101 ? -6.521 10.240 33.300 1.00 67.06 101 LYS A CA 1
ATOM 805 C C . LYS A 1 101 ? -6.317 8.739 33.553 1.00 67.06 101 LYS A C 1
ATOM 807 O O . LYS A 1 101 ? -5.185 8.279 33.492 1.00 67.06 101 LYS A O 1
ATOM 812 N N . GLU A 1 102 ? -7.387 7.976 33.776 1.00 57.56 102 GLU A N 1
ATOM 813 C CA . GLU A 1 102 ? -7.343 6.521 33.991 1.00 57.56 102 GLU A CA 1
ATOM 814 C C . GLU A 1 102 ? -7.248 5.735 32.679 1.00 57.56 102 GLU A C 1
ATOM 816 O O . GLU A 1 102 ? -6.702 4.633 32.657 1.00 57.56 102 GLU A O 1
ATOM 821 N N . ALA A 1 103 ? -7.704 6.315 31.564 1.00 53.75 103 ALA A N 1
ATOM 822 C CA . ALA A 1 103 ? -7.586 5.716 30.231 1.00 53.75 103 ALA A CA 1
ATOM 823 C C . ALA A 1 103 ? -6.125 5.580 29.746 1.00 53.75 103 ALA A C 1
ATOM 825 O O . ALA A 1 103 ? -5.850 4.786 28.852 1.00 53.75 103 ALA A O 1
ATOM 826 N N . ILE A 1 104 ? -5.186 6.325 30.348 1.00 57.03 104 ILE A N 1
ATOM 827 C CA . ILE A 1 104 ? -3.737 6.183 30.109 1.00 57.03 104 ILE A CA 1
ATOM 828 C C . ILE A 1 104 ? -3.188 4.928 30.815 1.00 57.03 104 ILE A C 1
ATOM 830 O O . ILE A 1 104 ? -2.093 4.467 30.496 1.00 57.03 104 ILE A O 1
ATOM 834 N N . SER A 1 105 ? -3.940 4.336 31.753 1.00 60.56 105 SER A N 1
ATOM 835 C CA . SER A 1 105 ? -3.529 3.083 32.381 1.00 60.56 105 SER A CA 1
ATOM 836 C C . SER A 1 105 ? -3.516 1.946 31.354 1.00 60.56 105 SER A C 1
ATOM 838 O O . SER A 1 105 ? -4.423 1.782 30.533 1.00 60.56 105 SER A O 1
ATOM 840 N N . THR A 1 106 ? -2.463 1.135 31.412 1.00 64.19 106 THR A N 1
ATOM 841 C CA . THR A 1 106 ? -2.163 0.017 30.504 1.00 64.19 106 THR A CA 1
ATOM 842 C C . THR A 1 106 ? -3.346 -0.932 30.288 1.00 64.19 106 THR A C 1
ATOM 844 O O . THR A 1 106 ? -3.536 -1.430 29.180 1.00 64.19 106 THR A O 1
ATOM 847 N N . LYS A 1 107 ? -4.202 -1.113 31.302 1.00 69.31 107 LYS A N 1
ATOM 848 C CA . LYS A 1 107 ? -5.380 -1.994 31.247 1.00 69.31 107 LYS A CA 1
ATOM 849 C C . LYS A 1 107 ? -6.453 -1.529 30.257 1.00 69.31 107 LYS A C 1
ATOM 851 O O . LYS A 1 107 ? -7.028 -2.352 29.549 1.00 69.31 107 LYS A O 1
ATOM 856 N N . ALA A 1 108 ? -6.720 -0.224 30.187 1.00 59.44 108 ALA A N 1
ATOM 857 C CA . ALA A 1 108 ? -7.705 0.323 29.253 1.00 59.44 108 ALA A CA 1
ATOM 858 C C . ALA A 1 108 ? -7.182 0.290 27.805 1.00 59.44 108 ALA A C 1
ATOM 860 O O . ALA A 1 108 ? -7.925 -0.037 26.878 1.00 59.44 108 ALA A O 1
ATOM 861 N N . GLY A 1 109 ? -5.882 0.547 27.618 1.00 70.50 109 GLY A N 1
ATOM 862 C CA . GLY A 1 109 ? -5.225 0.465 26.312 1.00 70.50 109 GLY A CA 1
ATOM 863 C C . GLY A 1 109 ? -5.218 -0.948 25.715 1.00 70.50 109 GLY A C 1
ATOM 864 O O . GLY A 1 109 ? -5.413 -1.105 24.510 1.00 70.50 109 GLY A O 1
ATOM 865 N N . GLU A 1 110 ? -5.047 -1.985 26.539 1.00 77.88 110 GLU A N 1
ATOM 866 C CA . GLU A 1 110 ? -5.106 -3.383 26.086 1.00 77.88 110 GLU A CA 1
ATOM 867 C C . GLU A 1 110 ? -6.498 -3.797 25.596 1.00 77.88 110 GLU A C 1
ATOM 869 O O . GLU A 1 110 ? -6.613 -4.462 24.565 1.00 77.88 110 GLU A O 1
ATOM 874 N N . LEU A 1 111 ? -7.561 -3.393 26.300 1.00 77.50 111 LEU A N 1
ATOM 875 C CA . LEU A 1 111 ? -8.937 -3.675 25.879 1.00 77.50 111 LEU A CA 1
ATOM 876 C C . LEU A 1 111 ? -9.274 -2.977 24.556 1.00 77.50 111 LEU A C 1
ATOM 878 O O . LEU A 1 111 ? -9.887 -3.588 23.681 1.00 77.50 111 LEU A O 1
ATOM 882 N N . TYR A 1 112 ? -8.814 -1.736 24.380 1.00 73.81 112 TYR A N 1
ATOM 883 C CA . TYR A 1 112 ? -8.996 -0.993 23.134 1.00 73.81 112 TYR A CA 1
ATOM 884 C C . TYR A 1 112 ? -8.276 -1.651 21.948 1.00 73.81 112 TYR A C 1
ATOM 886 O O . TYR A 1 112 ? -8.876 -1.821 20.887 1.00 73.81 112 TYR A O 1
ATOM 894 N N . LYS A 1 113 ? -7.021 -2.095 22.131 1.00 80.88 113 LYS A N 1
ATOM 895 C CA . LYS A 1 113 ? -6.284 -2.840 21.092 1.00 80.88 113 LYS A CA 1
ATOM 896 C C . LYS A 1 113 ? -7.028 -4.105 20.667 1.00 80.88 113 LYS A C 1
ATOM 898 O O . LYS A 1 113 ? -7.216 -4.319 19.477 1.00 80.88 113 LYS A O 1
ATOM 903 N N . LYS A 1 114 ? -7.534 -4.891 21.625 1.00 83.62 114 LYS A N 1
ATOM 904 C CA . LYS A 1 114 ? -8.306 -6.110 21.326 1.00 83.62 114 LYS A CA 1
ATOM 905 C C . LYS A 1 114 ? -9.581 -5.824 20.527 1.00 83.62 114 LYS A C 1
ATOM 907 O O . LYS A 1 114 ? -9.915 -6.602 19.636 1.00 83.62 114 LYS A O 1
ATOM 912 N N . ALA A 1 115 ? -10.282 -4.729 20.828 1.00 78.69 115 ALA A N 1
ATOM 913 C CA . ALA A 1 115 ? -11.470 -4.325 20.077 1.00 78.69 115 ALA A CA 1
ATOM 914 C C . ALA A 1 115 ? -11.122 -3.920 18.631 1.00 78.69 115 ALA A C 1
ATOM 916 O O . ALA A 1 115 ? -11.746 -4.409 17.692 1.00 78.69 115 ALA A O 1
ATOM 917 N N . GLN A 1 116 ? -10.077 -3.106 18.450 1.00 80.81 116 GLN A N 1
ATOM 918 C CA . GLN A 1 116 ? -9.566 -2.699 17.134 1.00 80.81 116 GLN A CA 1
ATOM 919 C C . GLN A 1 116 ? -9.109 -3.896 16.291 1.00 80.81 116 GLN A C 1
ATOM 921 O O . GLN A 1 116 ? -9.478 -4.006 15.122 1.00 80.81 116 GLN A O 1
ATOM 926 N N . ASP A 1 117 ? -8.347 -4.818 16.882 1.00 83.06 117 ASP A N 1
ATOM 927 C CA . ASP A 1 117 ? -7.874 -6.021 16.194 1.00 83.06 117 ASP A CA 1
ATOM 928 C C . ASP A 1 117 ? -9.052 -6.889 15.726 1.00 83.06 117 ASP A C 1
ATOM 930 O O . ASP A 1 117 ? -9.055 -7.375 14.594 1.00 83.06 117 ASP A O 1
ATOM 934 N N . ALA A 1 118 ? -10.095 -7.030 16.554 1.00 87.12 118 ALA A N 1
ATOM 935 C CA . ALA A 1 118 ? -11.303 -7.765 16.190 1.00 87.12 118 ALA A CA 1
ATOM 936 C C . ALA A 1 118 ? -12.061 -7.108 15.021 1.00 87.12 118 ALA A C 1
ATOM 938 O O . ALA A 1 118 ? -12.452 -7.800 14.076 1.00 87.12 118 ALA A O 1
ATOM 939 N N . GLU A 1 119 ? -12.241 -5.784 15.043 1.00 83.50 119 GLU A N 1
ATOM 940 C CA . GLU A 1 119 ? -12.867 -5.044 13.939 1.00 83.50 119 GLU A CA 1
ATOM 941 C C . GLU A 1 119 ? -12.055 -5.153 12.644 1.00 83.50 119 GLU A C 1
ATOM 943 O O . GLU A 1 119 ? -12.604 -5.424 11.569 1.00 83.50 119 GLU A O 1
ATOM 948 N N . HIS A 1 120 ? -10.734 -5.001 12.740 1.00 84.94 120 HIS A N 1
ATOM 949 C CA . HIS A 1 120 ? -9.837 -5.084 11.597 1.00 84.94 120 HIS A CA 1
ATOM 950 C C . HIS A 1 120 ? -9.836 -6.490 10.977 1.00 84.94 120 HIS A C 1
ATOM 952 O O . HIS A 1 120 ? -9.865 -6.625 9.752 1.00 84.94 120 HIS A O 1
ATOM 958 N N . GLU A 1 121 ? -9.899 -7.550 11.787 1.00 87.81 121 GLU A N 1
ATOM 959 C CA . GLU A 1 121 ? -10.055 -8.926 11.302 1.00 87.81 121 GLU A CA 1
ATOM 960 C C . GLU A 1 121 ? -11.392 -9.149 10.575 1.00 87.81 121 GLU A C 1
ATOM 962 O O . GLU A 1 121 ? -11.436 -9.799 9.522 1.00 87.81 121 GLU A O 1
ATOM 967 N N . VAL A 1 122 ? -12.492 -8.570 11.067 1.00 88.50 122 VAL A N 1
ATOM 968 C CA . VAL A 1 122 ? -13.787 -8.610 10.365 1.00 88.50 122 VAL A CA 1
ATOM 969 C C . VAL A 1 122 ? -13.689 -7.906 9.010 1.00 88.50 122 VAL A C 1
ATOM 971 O O . VAL A 1 122 ? -14.147 -8.452 7.998 1.00 88.50 122 VAL A O 1
ATOM 974 N N . LEU A 1 123 ? -13.046 -6.738 8.959 1.00 88.06 123 LEU A N 1
ATOM 975 C CA . LEU A 1 123 ? -12.857 -5.976 7.727 1.00 88.06 123 LEU A CA 1
ATOM 976 C C . LEU A 1 123 ? -12.002 -6.743 6.706 1.00 88.06 123 LEU A C 1
ATOM 978 O O . LEU A 1 123 ? -12.396 -6.854 5.539 1.00 88.06 123 LEU A O 1
ATOM 982 N N . LYS A 1 124 ? -10.888 -7.353 7.137 1.00 87.12 124 LYS A N 1
ATOM 983 C CA . LYS A 1 124 ? -10.055 -8.219 6.284 1.00 87.12 124 LYS A CA 1
ATOM 984 C C . LYS A 1 124 ? -10.869 -9.362 5.689 1.00 87.12 124 LYS A C 1
ATOM 986 O O . LYS A 1 124 ? -10.835 -9.578 4.479 1.00 87.12 124 LYS A O 1
ATOM 991 N N . ARG A 1 125 ? -11.671 -10.059 6.505 1.00 89.62 125 ARG A N 1
ATOM 992 C CA . ARG A 1 125 ? -12.545 -11.148 6.031 1.00 89.62 125 ARG A CA 1
ATOM 993 C C . ARG A 1 125 ? -13.538 -10.666 4.975 1.00 89.62 125 ARG A C 1
ATOM 995 O O . ARG A 1 125 ? -13.766 -11.370 3.988 1.00 89.62 125 ARG A O 1
ATOM 1002 N N . GLN A 1 126 ? -14.133 -9.486 5.153 1.00 90.88 126 GLN A N 1
ATOM 1003 C CA . GLN A 1 126 ? -15.029 -8.902 4.152 1.00 90.88 126 GLN A CA 1
ATOM 1004 C C . GLN A 1 126 ? -14.297 -8.571 2.849 1.00 90.88 126 GLN A C 1
ATOM 1006 O O . GLN A 1 126 ? -14.808 -8.881 1.769 1.00 90.88 126 GLN A O 1
ATOM 1011 N N . HIS A 1 127 ? -13.108 -7.975 2.937 1.00 90.94 127 HIS A N 1
ATOM 1012 C CA . HIS A 1 127 ? -12.302 -7.638 1.768 1.00 90.94 127 HIS A CA 1
ATOM 1013 C C . HIS A 1 127 ? -11.920 -8.893 0.976 1.00 90.94 127 HIS A C 1
ATOM 1015 O O . HIS A 1 127 ? -12.207 -8.974 -0.219 1.00 90.94 127 HIS A O 1
ATOM 1021 N N . THR A 1 128 ? -11.407 -9.928 1.645 1.00 92.12 128 THR A N 1
ATOM 1022 C CA . THR A 1 128 ? -11.059 -11.209 1.011 1.00 92.12 128 THR A CA 1
ATOM 1023 C C . THR A 1 128 ? -12.266 -11.856 0.330 1.00 92.12 128 THR A C 1
ATOM 1025 O O . THR A 1 128 ? -12.162 -12.325 -0.805 1.00 92.12 128 THR A O 1
ATOM 1028 N N . LYS A 1 129 ? -13.450 -11.825 0.962 1.00 93.94 129 LYS A N 1
ATOM 1029 C CA . LYS A 1 129 ? -14.696 -12.312 0.342 1.00 93.94 129 LYS A CA 1
ATOM 1030 C C . LYS A 1 129 ? -15.055 -11.536 -0.931 1.00 93.94 129 LYS A C 1
ATOM 1032 O O . LYS A 1 129 ? -15.462 -12.152 -1.914 1.00 93.94 129 LYS A O 1
ATOM 1037 N N . LYS A 1 130 ? -14.906 -10.205 -0.940 1.00 93.00 130 LYS A N 1
ATOM 1038 C CA . LYS A 1 130 ? -15.157 -9.371 -2.132 1.00 93.00 130 LYS A CA 1
ATOM 1039 C C . LYS A 1 130 ? -14.165 -9.675 -3.256 1.00 93.00 130 LYS A C 1
ATOM 1041 O O . LYS A 1 130 ? -14.587 -9.846 -4.398 1.00 93.00 130 LYS A O 1
ATOM 1046 N N . VAL A 1 131 ? -12.877 -9.793 -2.932 1.00 92.75 131 VAL A N 1
ATOM 1047 C CA . VAL A 1 131 ? -11.822 -10.144 -3.898 1.00 92.75 131 VAL A CA 1
ATOM 1048 C C . VAL A 1 131 ? -12.105 -11.506 -4.531 1.00 92.75 131 VAL A C 1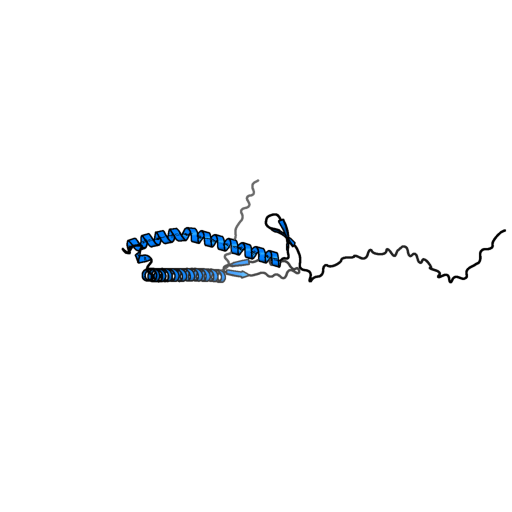
ATOM 1050 O O . VAL A 1 131 ? -12.076 -11.626 -5.756 1.00 92.75 131 VAL A O 1
ATOM 1053 N N . ARG A 1 132 ? -12.475 -12.505 -3.720 1.00 93.69 132 ARG A N 1
ATOM 1054 C CA . ARG A 1 132 ? -12.845 -13.838 -4.205 1.00 93.69 132 ARG A CA 1
ATOM 1055 C C . ARG A 1 132 ? -14.047 -13.801 -5.154 1.00 93.69 132 ARG A C 1
ATOM 1057 O O . ARG A 1 132 ? -13.943 -14.322 -6.258 1.00 93.69 132 ARG A O 1
ATOM 1064 N N . LYS A 1 133 ? -15.139 -13.120 -4.785 1.00 93.62 133 LYS A N 1
ATOM 1065 C CA . LYS A 1 133 ? -16.317 -12.965 -5.663 1.00 93.62 133 LYS A CA 1
ATOM 1066 C C . LYS A 1 133 ? -15.976 -12.282 -6.992 1.00 93.62 133 LYS A C 1
ATOM 1068 O O . LYS A 1 133 ? -16.483 -12.673 -8.038 1.00 93.62 133 LYS A O 1
ATOM 1073 N N . SER A 1 134 ? -15.113 -11.265 -6.965 1.00 90.00 134 SER A N 1
ATOM 1074 C CA . SER A 1 134 ? -14.656 -10.577 -8.181 1.00 90.00 134 SER A CA 1
ATOM 1075 C C . SER A 1 134 ? -13.827 -11.496 -9.083 1.00 90.00 134 SER A C 1
ATOM 1077 O O . SER A 1 134 ? -13.994 -11.495 -10.303 1.00 90.00 134 SER A O 1
ATOM 1079 N N . LEU A 1 135 ? -12.958 -12.324 -8.496 1.00 93.62 135 LEU A N 1
ATOM 1080 C CA . LEU A 1 135 ? -12.196 -13.328 -9.235 1.00 93.62 135 LEU A CA 1
ATOM 1081 C C . LEU A 1 135 ? -13.110 -14.382 -9.873 1.00 93.62 135 LEU A C 1
ATOM 1083 O O . LEU A 1 135 ? -12.978 -14.639 -11.065 1.00 93.62 135 LEU A O 1
ATOM 1087 N N . GLU A 1 136 ? -14.070 -14.922 -9.119 1.00 91.19 136 GLU A N 1
ATOM 1088 C CA . GLU A 1 136 ? -15.065 -15.879 -9.624 1.00 91.19 136 GLU A CA 1
ATOM 1089 C C . GLU A 1 136 ? -15.872 -15.287 -10.794 1.00 91.19 136 GLU A C 1
ATOM 1091 O O . GLU A 1 136 ? -16.020 -15.931 -11.831 1.00 91.19 136 GLU A O 1
ATOM 1096 N N . LEU A 1 137 ? -16.307 -14.024 -10.694 1.00 87.31 137 LEU A N 1
ATOM 1097 C CA . LEU A 1 137 ? -17.013 -13.333 -11.780 1.00 87.31 137 LEU A CA 1
ATOM 1098 C C . LEU A 1 137 ? -16.136 -13.137 -13.028 1.00 87.31 137 LEU A C 1
ATOM 1100 O O . LEU A 1 137 ? -16.629 -13.255 -14.151 1.00 87.31 137 LEU A O 1
ATOM 1104 N N . ARG A 1 138 ? -14.845 -12.823 -12.854 1.00 85.00 138 ARG A N 1
ATOM 1105 C CA . ARG A 1 138 ? -13.898 -12.717 -13.976 1.00 85.00 138 ARG A CA 1
ATOM 1106 C C . ARG A 1 138 ? -13.704 -14.065 -14.661 1.00 85.00 138 ARG A C 1
ATOM 1108 O O . ARG A 1 138 ? -13.781 -14.111 -15.883 1.00 85.00 138 ARG A O 1
ATOM 1115 N N . ASN A 1 139 ? -13.528 -15.137 -13.894 1.00 83.38 139 ASN A N 1
ATOM 1116 C CA . ASN A 1 139 ? -13.387 -16.487 -14.438 1.00 83.38 139 ASN A CA 1
ATOM 1117 C C . ASN A 1 139 ? -14.647 -16.910 -15.199 1.00 83.38 139 ASN A C 1
ATOM 1119 O O . ASN A 1 139 ? -14.541 -17.290 -16.357 1.00 83.38 139 ASN A O 1
ATOM 1123 N N . HIS A 1 140 ? -15.840 -16.698 -14.630 1.00 79.81 140 HIS A N 1
ATOM 1124 C CA . HIS A 1 140 ? -17.099 -16.966 -15.330 1.00 79.81 140 HIS A CA 1
ATOM 1125 C C . HIS A 1 140 ? -17.208 -16.188 -16.649 1.00 79.81 140 HIS A C 1
ATOM 1127 O O . HIS A 1 140 ? -17.689 -16.720 -17.650 1.00 79.81 140 HIS A O 1
ATOM 1133 N N . LYS A 1 141 ? -16.770 -14.918 -16.681 1.00 77.62 141 LYS A N 1
ATOM 1134 C CA . LYS A 1 141 ? -16.700 -14.157 -17.936 1.00 77.62 141 LYS A CA 1
ATOM 1135 C C . LYS A 1 141 ? -15.760 -14.843 -18.923 1.00 77.62 141 LYS A C 1
ATOM 1137 O O . LYS A 1 141 ? -16.203 -15.108 -20.030 1.00 77.62 141 LYS A O 1
ATOM 1142 N N . TYR A 1 142 ? -14.527 -15.174 -18.541 1.00 76.19 142 TYR A N 1
ATOM 1143 C CA . TYR A 1 142 ? -13.595 -15.875 -19.432 1.00 76.19 142 TYR A CA 1
ATOM 1144 C C . TYR A 1 142 ? -14.152 -17.211 -19.940 1.00 76.19 142 TYR A C 1
ATOM 1146 O O . TYR A 1 142 ? -14.059 -17.470 -21.132 1.00 76.19 142 TYR A O 1
ATOM 1154 N N . ASP A 1 143 ? -14.824 -17.994 -19.096 1.00 74.88 143 ASP A N 1
ATOM 1155 C CA . ASP A 1 143 ? -15.460 -19.258 -19.496 1.00 74.88 143 ASP A CA 1
ATOM 1156 C C . ASP A 1 143 ? -16.652 -19.061 -20.447 1.00 74.88 143 ASP A C 1
ATOM 1158 O O . ASP A 1 143 ? -16.979 -19.950 -21.242 1.00 74.88 143 ASP A O 1
ATOM 1162 N N . SER A 1 144 ? -17.304 -17.894 -20.373 1.00 69.31 144 SER A N 1
ATOM 1163 C CA . SER A 1 144 ? -18.421 -17.497 -21.239 1.00 69.31 144 SER A CA 1
ATOM 1164 C C . SER A 1 144 ? -17.976 -16.998 -22.615 1.00 69.31 144 SER A C 1
ATOM 1166 O O . SER A 1 144 ? -18.829 -16.845 -23.490 1.00 69.31 144 SER A O 1
ATOM 1168 N N . TYR A 1 145 ? -16.684 -16.741 -22.838 1.00 66.25 145 TYR A N 1
ATOM 1169 C CA . TYR A 1 145 ? -16.149 -16.297 -24.126 1.00 66.25 145 TYR A CA 1
ATOM 1170 C C . TYR A 1 145 ? -15.151 -17.316 -24.678 1.00 66.25 145 TYR A C 1
ATOM 1172 O O . TYR A 1 145 ? -14.279 -17.821 -23.981 1.00 66.25 145 TYR A O 1
ATOM 1180 N N . ILE A 1 146 ? -15.251 -17.600 -25.972 1.00 63.03 146 ILE A N 1
ATOM 1181 C CA . ILE A 1 146 ? -14.219 -18.322 -26.707 1.00 63.03 146 ILE A CA 1
ATOM 1182 C C . ILE A 1 146 ? -13.295 -17.270 -27.314 1.00 63.03 146 ILE A C 1
ATOM 1184 O O . ILE A 1 146 ? -13.723 -16.371 -28.044 1.00 63.03 146 ILE A O 1
ATOM 1188 N N . TRP A 1 147 ? -12.014 -17.380 -26.996 1.00 59.12 147 TRP A N 1
ATOM 1189 C CA . TRP A 1 147 ? -10.961 -16.570 -27.578 1.00 59.12 147 TRP A CA 1
ATOM 1190 C C . TRP A 1 147 ? -10.278 -17.402 -28.661 1.00 59.12 147 TRP A C 1
ATOM 1192 O O . TRP A 1 147 ? -9.812 -18.512 -28.418 1.00 59.12 147 TRP A O 1
ATOM 1202 N N . THR A 1 148 ? -10.235 -16.870 -29.877 1.00 52.38 148 THR A N 1
ATOM 1203 C CA . THR A 1 148 ? -9.498 -17.484 -30.986 1.00 52.38 148 THR A CA 1
ATOM 1204 C C . THR A 1 148 ? -8.408 -16.516 -31.398 1.00 52.38 148 THR A C 1
ATOM 1206 O O . THR A 1 148 ? -8.678 -15.479 -32.006 1.00 52.38 148 THR A O 1
ATOM 1209 N N . VAL A 1 149 ? -7.163 -16.841 -31.046 1.00 49.94 149 VAL A N 1
ATOM 1210 C CA . VAL A 1 149 ? -5.990 -16.131 -31.561 1.00 49.94 149 VAL A CA 1
ATOM 1211 C C . VAL A 1 149 ? -5.712 -16.698 -32.944 1.00 49.94 149 VAL A C 1
ATOM 1213 O O . VAL A 1 149 ? -5.194 -17.805 -33.083 1.00 49.94 149 VAL A O 1
ATOM 1216 N N . SER A 1 150 ? -6.087 -15.970 -33.993 1.00 51.56 150 SER A N 1
ATOM 1217 C CA . SER A 1 150 ? -5.726 -16.370 -35.349 1.00 51.56 150 SER A CA 1
ATOM 1218 C C . SER A 1 150 ? -4.249 -16.070 -35.583 1.00 51.56 150 SER A C 1
ATOM 1220 O O . SER A 1 150 ? -3.897 -15.019 -36.116 1.00 51.56 150 SER A O 1
ATOM 1222 N N . ASN A 1 151 ? -3.377 -17.003 -35.202 1.00 49.06 151 ASN A N 1
ATOM 1223 C CA . ASN A 1 151 ? -1.962 -16.958 -35.545 1.00 49.06 151 ASN A CA 1
ATOM 1224 C C . ASN A 1 151 ? -1.792 -17.446 -36.992 1.00 49.06 151 ASN A C 1
ATOM 1226 O O . ASN A 1 151 ? -1.270 -18.527 -37.255 1.00 49.06 151 ASN A O 1
ATOM 1230 N N . LYS A 1 152 ? -2.322 -16.691 -37.966 1.00 51.31 152 LYS A N 1
ATOM 1231 C CA . LYS A 1 152 ? -1.953 -16.929 -39.364 1.00 51.31 152 LYS A CA 1
ATOM 1232 C C . LYS A 1 152 ? -0.475 -16.574 -39.459 1.00 51.31 152 LYS A C 1
ATOM 1234 O O . LYS A 1 152 ? -0.150 -15.391 -39.414 1.00 51.31 152 LYS A O 1
ATOM 1239 N N . LEU A 1 153 ? 0.381 -17.593 -39.545 1.00 49.31 153 LEU A N 1
ATOM 1240 C CA . LEU A 1 153 ? 1.816 -17.492 -39.805 1.00 49.31 153 LEU A CA 1
ATOM 1241 C C . LEU A 1 153 ? 2.030 -16.618 -41.049 1.00 49.31 153 LEU A C 1
ATOM 1243 O O . LEU A 1 153 ? 2.014 -17.093 -42.181 1.00 49.31 153 LEU A O 1
ATOM 1247 N N . LYS A 1 154 ? 2.150 -15.303 -40.855 1.00 53.22 154 LYS A N 1
ATOM 1248 C CA . LYS A 1 154 ? 2.601 -14.394 -41.904 1.00 53.22 154 LYS A CA 1
ATOM 1249 C C . LYS A 1 154 ? 4.123 -14.567 -41.980 1.00 53.22 154 LYS A C 1
ATOM 1251 O O . LYS A 1 154 ? 4.756 -14.608 -40.928 1.00 53.22 154 LYS A O 1
ATOM 1256 N N . PRO A 1 155 ? 4.738 -14.632 -43.170 1.00 54.44 155 PRO A N 1
ATOM 1257 C CA . PRO A 1 155 ? 6.172 -14.916 -43.315 1.00 54.44 155 PRO A CA 1
ATOM 1258 C C . PRO A 1 155 ? 7.129 -13.778 -42.867 1.00 54.44 155 PRO A C 1
ATOM 1260 O O . PRO A 1 155 ? 8.195 -13.617 -43.446 1.00 54.44 155 PRO A O 1
ATOM 1263 N N . LYS A 1 156 ? 6.785 -12.957 -41.859 1.00 54.84 156 LYS A N 1
ATOM 1264 C CA . LYS A 1 156 ? 7.625 -11.869 -41.301 1.00 54.84 156 LYS A CA 1
ATOM 1265 C C . LYS A 1 156 ? 7.297 -11.636 -39.813 1.00 54.84 156 LYS A C 1
ATOM 1267 O O . LYS A 1 156 ? 6.151 -11.885 -39.435 1.00 54.84 156 LYS A O 1
ATOM 1272 N N . PRO A 1 157 ? 8.218 -11.099 -38.981 1.00 57.41 157 PRO A N 1
ATOM 1273 C CA . PRO A 1 157 ? 7.973 -10.867 -37.558 1.00 57.41 157 PRO A CA 1
ATOM 1274 C C . PRO A 1 157 ? 7.082 -9.630 -37.395 1.00 57.41 157 PRO A C 1
ATOM 1276 O O . PRO A 1 157 ? 7.553 -8.525 -37.147 1.00 57.41 157 PRO A O 1
ATOM 1279 N N . LYS A 1 158 ? 5.776 -9.785 -37.623 1.00 53.94 158 LYS A N 1
ATOM 1280 C CA . LYS A 1 158 ? 4.782 -8.768 -37.271 1.00 53.94 158 LYS A CA 1
ATOM 1281 C C . LYS A 1 158 ? 4.128 -9.182 -35.950 1.00 53.94 158 LYS A C 1
ATOM 1283 O O . LYS A 1 158 ? 3.689 -10.328 -35.857 1.00 53.94 158 LYS A O 1
ATOM 1288 N N . PRO A 1 159 ? 4.052 -8.291 -34.947 1.00 54.59 159 PRO A N 1
ATOM 1289 C CA . PRO A 1 159 ? 3.360 -8.583 -33.698 1.00 54.59 159 PRO A CA 1
ATOM 1290 C C . PRO A 1 159 ? 1.884 -8.915 -33.968 1.00 54.59 159 PRO A C 1
ATOM 1292 O O . PRO A 1 159 ? 1.260 -8.347 -34.868 1.00 54.59 159 PRO A O 1
ATOM 1295 N N . ILE A 1 160 ? 1.347 -9.874 -33.208 1.00 55.34 160 ILE A N 1
ATOM 1296 C CA . ILE A 1 160 ? -0.022 -10.399 -33.332 1.00 55.34 160 ILE A CA 1
ATOM 1297 C C . ILE A 1 160 ? -1.015 -9.228 -33.300 1.00 55.34 160 ILE A C 1
ATOM 1299 O O . ILE A 1 160 ? -1.076 -8.509 -32.309 1.00 55.34 160 ILE A O 1
ATOM 1303 N N . THR A 1 161 ? -1.768 -9.018 -34.385 1.00 55.12 161 THR A N 1
ATOM 1304 C CA . THR A 1 161 ? -2.623 -7.821 -34.535 1.00 55.12 161 THR A CA 1
ATOM 1305 C C . THR A 1 161 ? -4.116 -8.100 -34.332 1.00 55.12 161 THR A C 1
ATOM 1307 O O . THR A 1 161 ? -4.847 -7.191 -33.961 1.00 55.12 161 THR A O 1
ATOM 1310 N N . ASP A 1 162 ? -4.577 -9.346 -34.497 1.00 50.44 162 ASP A N 1
ATOM 1311 C CA . ASP A 1 162 ? -6.015 -9.642 -34.540 1.00 50.44 162 ASP A CA 1
ATOM 1312 C C . ASP A 1 162 ? -6.417 -10.679 -33.476 1.00 50.44 162 ASP A C 1
ATOM 1314 O O . ASP A 1 162 ? -6.178 -11.879 -33.631 1.00 50.44 162 ASP A O 1
ATOM 1318 N N . ILE A 1 163 ? -7.057 -10.217 -32.395 1.00 54.66 163 ILE A N 1
ATOM 1319 C CA . ILE A 1 163 ? -7.703 -11.062 -31.376 1.00 54.66 163 ILE A CA 1
ATOM 1320 C C . ILE A 1 163 ? -9.212 -11.043 -31.639 1.00 54.66 163 ILE A C 1
ATOM 1322 O O . ILE A 1 163 ? -9.842 -9.989 -31.557 1.00 54.66 163 ILE A O 1
ATOM 1326 N N . LYS A 1 164 ? -9.810 -12.202 -31.943 1.00 63.91 164 LYS A N 1
ATOM 1327 C CA . LYS A 1 164 ? -11.267 -12.335 -32.106 1.00 63.91 164 LYS A CA 1
ATOM 1328 C C . LYS A 1 164 ? -11.885 -12.934 -30.844 1.00 63.91 164 LYS A C 1
ATOM 1330 O O . LYS A 1 164 ? -11.545 -14.056 -30.461 1.00 63.91 164 LYS A O 1
ATOM 1335 N N . ILE A 1 165 ? -12.789 -12.182 -30.217 1.00 60.12 165 ILE A N 1
ATOM 1336 C CA . ILE A 1 165 ? -13.522 -12.577 -29.009 1.00 60.12 165 ILE A CA 1
ATOM 1337 C C . ILE A 1 165 ? -14.964 -12.890 -29.412 1.00 60.12 165 ILE A C 1
ATOM 1339 O O . ILE A 1 165 ? -15.665 -12.014 -29.918 1.00 60.12 165 ILE A O 1
ATOM 1343 N N . HIS A 1 166 ? -15.409 -14.126 -29.182 1.00 65.00 166 HIS A N 1
ATOM 1344 C CA . HIS A 1 166 ? -16.784 -14.553 -29.446 1.00 65.00 166 HIS A CA 1
ATOM 1345 C C . HIS A 1 166 ? -17.445 -15.022 -28.146 1.00 65.00 166 HIS A C 1
ATOM 1347 O O . HIS A 1 166 ? -16.800 -15.713 -27.356 1.00 65.00 166 HIS A O 1
ATOM 1353 N N . PRO A 1 167 ? -18.718 -14.680 -27.880 1.00 61.41 167 PRO A N 1
ATOM 1354 C CA . PRO A 1 167 ? -19.452 -15.322 -26.796 1.00 61.41 167 PRO A CA 1
ATOM 1355 C C . PRO A 1 167 ? -19.596 -16.823 -27.094 1.00 61.41 167 PRO A C 1
ATOM 1357 O O . PRO A 1 167 ? -19.726 -17.225 -28.246 1.00 61.41 167 PRO A O 1
ATOM 1360 N N . LYS A 1 168 ? -19.581 -17.660 -26.054 1.00 65.00 168 LYS A N 1
ATOM 1361 C CA . LYS A 1 168 ? -19.747 -19.125 -26.135 1.00 65.00 168 LYS A CA 1
ATOM 1362 C C . LYS A 1 168 ? -21.195 -19.548 -26.439 1.00 65.00 168 LYS A C 1
ATOM 1364 O O . LYS A 1 168 ? -21.496 -20.733 -26.554 1.00 65.00 168 LYS A O 1
ATOM 1369 N N . THR A 1 169 ? -22.107 -18.586 -26.554 1.00 63.09 169 THR A N 1
ATOM 1370 C CA . THR A 1 169 ? -23.482 -18.799 -27.008 1.00 63.09 169 THR A CA 1
ATOM 1371 C C . THR A 1 169 ? -23.521 -19.024 -28.523 1.00 63.09 169 THR A C 1
ATOM 1373 O O . THR A 1 169 ? -22.574 -18.691 -29.235 1.00 63.09 169 THR A O 1
ATOM 1376 N N . LYS A 1 170 ? -24.610 -19.618 -29.041 1.00 58.34 170 LYS A N 1
ATOM 1377 C CA . LYS A 1 170 ? -24.784 -19.796 -30.494 1.00 58.34 170 LYS A CA 1
ATOM 1378 C C . LYS A 1 170 ? -24.588 -18.436 -31.182 1.00 58.34 170 LYS A C 1
ATOM 1380 O O . LYS A 1 170 ? -25.209 -17.471 -30.731 1.00 58.34 170 LYS A O 1
ATOM 1385 N N . PRO A 1 171 ? -23.739 -18.335 -32.222 1.00 55.09 171 PRO A N 1
ATOM 1386 C CA . PRO A 1 171 ? -23.469 -17.063 -32.875 1.00 55.09 171 PRO A CA 1
ATOM 1387 C C . PRO A 1 171 ? -24.785 -16.478 -33.384 1.00 55.09 171 PRO A C 1
ATOM 1389 O O . PRO A 1 171 ? -25.443 -17.054 -34.248 1.00 55.09 171 PRO A O 1
ATOM 1392 N N . VAL A 1 172 ? -25.186 -15.345 -32.811 1.00 46.72 172 VAL A N 1
ATOM 1393 C CA . VAL A 1 172 ? -26.315 -14.569 -33.316 1.00 46.72 172 VAL A CA 1
ATOM 1394 C C . VAL A 1 172 ? -25.776 -13.769 -34.491 1.00 46.72 172 VAL A C 1
ATOM 1396 O O . VAL A 1 172 ? -24.944 -12.878 -34.317 1.00 46.72 172 VAL A O 1
ATOM 1399 N N . VAL A 1 173 ? -26.195 -14.129 -35.700 1.00 42.94 173 VAL A N 1
ATOM 1400 C CA . VAL A 1 173 ? -25.886 -13.359 -36.905 1.00 42.94 173 VAL A CA 1
ATOM 1401 C C . VAL A 1 173 ? -26.690 -12.066 -36.826 1.00 42.94 173 VAL A C 1
ATOM 1403 O O . VAL A 1 173 ? -27.894 -12.058 -37.067 1.00 42.94 173 VAL A O 1
ATOM 1406 N N . ILE A 1 174 ? -26.038 -10.975 -36.429 1.00 38.38 174 ILE A N 1
ATOM 1407 C CA . ILE A 1 174 ? -26.637 -9.641 -36.458 1.00 38.38 174 ILE A CA 1
ATOM 1408 C C . ILE A 1 174 ? -26.306 -9.035 -37.824 1.00 38.38 174 ILE A C 1
ATOM 1410 O O . ILE A 1 174 ? -25.193 -8.558 -38.047 1.00 38.38 174 ILE A O 1
ATOM 1414 N N . THR A 1 175 ? -27.261 -9.071 -38.751 1.00 36.75 175 THR A N 1
ATOM 1415 C CA . THR A 1 175 ? -27.145 -8.378 -40.040 1.00 36.75 175 THR A CA 1
ATOM 1416 C C . THR A 1 175 ? -27.539 -6.916 -39.838 1.00 36.75 175 THR A C 1
ATOM 1418 O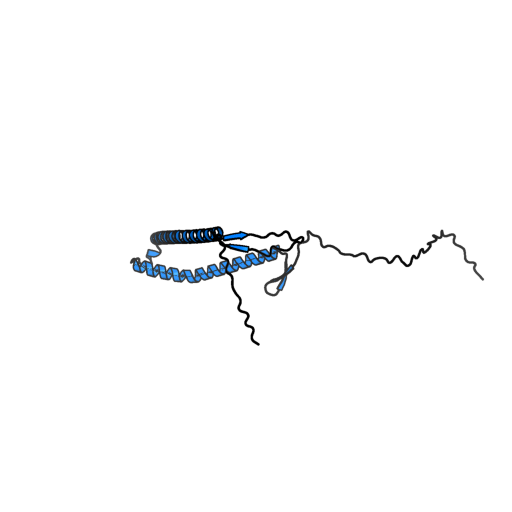 O . THR A 1 175 ? -28.718 -6.595 -39.710 1.00 36.75 175 THR A O 1
ATOM 1421 N N . VAL A 1 176 ? -26.554 -6.018 -39.765 1.00 33.97 176 VAL A N 1
ATOM 1422 C CA . VAL A 1 176 ? -26.793 -4.568 -39.685 1.00 33.97 176 VAL A CA 1
ATOM 1423 C C . VAL A 1 176 ? -26.848 -4.003 -41.103 1.00 33.97 176 VAL A C 1
ATOM 1425 O O . VAL A 1 176 ? -25.828 -3.935 -41.786 1.00 33.97 176 VAL A O 1
ATOM 1428 N N . TYR A 1 177 ? -28.031 -3.582 -41.549 1.00 36.28 177 TYR A N 1
ATOM 1429 C CA . TYR A 1 177 ? -28.191 -2.864 -42.813 1.00 36.28 177 TYR A CA 1
ATOM 1430 C C . TYR A 1 177 ? -27.846 -1.389 -42.603 1.00 36.28 177 TYR A C 1
ATOM 1432 O O . TYR A 1 177 ? -28.537 -0.667 -41.884 1.00 36.28 177 TYR A O 1
ATOM 1440 N N . LYS A 1 178 ? -26.755 -0.934 -43.222 1.00 37.25 178 LYS A N 1
ATOM 1441 C CA . LYS A 1 178 ? -26.414 0.488 -43.296 1.00 37.25 178 LYS A CA 1
ATOM 1442 C C . LYS A 1 178 ? -27.238 1.101 -44.427 1.00 37.25 178 LYS A C 1
ATOM 1444 O O . LYS A 1 178 ? -26.968 0.817 -45.589 1.00 37.25 178 LYS A O 1
ATOM 1449 N N . GLY A 1 179 ? -28.243 1.906 -44.088 1.00 42.56 179 GLY A N 1
ATOM 1450 C CA . GLY A 1 179 ? -28.998 2.668 -45.082 1.00 42.56 179 GLY A CA 1
ATOM 1451 C C . GLY A 1 179 ? -28.059 3.586 -45.864 1.00 42.56 179 GLY A C 1
ATOM 1452 O O . GLY A 1 179 ? -27.321 4.379 -45.272 1.00 42.56 179 GLY A O 1
ATOM 1453 N N . THR A 1 180 ? -28.049 3.454 -47.186 1.00 47.00 180 THR A N 1
ATOM 1454 C CA . THR A 1 180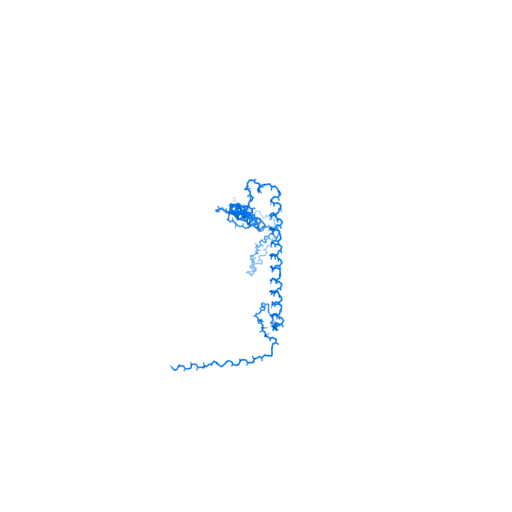 ? -27.434 4.419 -48.094 1.00 47.00 180 THR A CA 1
ATOM 1455 C C . THR A 1 180 ? -28.256 5.701 -48.035 1.00 47.00 180 THR A C 1
ATOM 1457 O O . THR A 1 180 ? -29.303 5.814 -48.660 1.00 47.00 180 THR A O 1
ATOM 1460 N N . ASN A 1 181 ? -27.794 6.681 -47.255 1.00 46.25 181 ASN A N 1
ATOM 1461 C CA . ASN A 1 181 ? -28.217 8.063 -47.460 1.00 46.25 181 ASN A CA 1
ATOM 1462 C C . ASN A 1 181 ? -27.535 8.568 -48.737 1.00 46.25 181 ASN A C 1
ATOM 1464 O O . ASN A 1 181 ? -26.495 9.219 -48.680 1.00 46.25 181 ASN A O 1
ATOM 1468 N N . GLU A 1 182 ? -28.118 8.231 -49.884 1.00 51.41 182 GLU A N 1
ATOM 1469 C CA . GLU A 1 182 ? -27.958 9.007 -51.110 1.00 51.41 182 GLU A CA 1
ATOM 1470 C C . GLU A 1 182 ? -28.742 10.308 -50.910 1.00 51.41 182 GLU A C 1
ATOM 1472 O O . GLU A 1 182 ? -29.966 10.351 -51.019 1.00 51.41 182 GLU A O 1
ATOM 1477 N N . ARG A 1 183 ? -28.041 11.375 -50.521 1.00 51.81 183 ARG A N 1
ATOM 1478 C CA . ARG A 1 183 ? -28.532 12.733 -50.751 1.00 51.81 183 ARG A CA 1
ATOM 1479 C C . ARG A 1 183 ? -27.911 13.206 -52.059 1.00 51.81 183 ARG A C 1
ATOM 1481 O O . ARG A 1 183 ? -26.692 13.352 -52.121 1.00 51.81 183 ARG A O 1
ATOM 1488 N N . ASN A 1 184 ? -28.784 13.353 -53.056 1.00 40.69 184 ASN A N 1
ATOM 1489 C CA . ASN A 1 184 ? -28.586 14.142 -54.272 1.00 40.69 184 ASN A CA 1
ATOM 1490 C C . ASN A 1 184 ? -27.961 15.507 -53.974 1.00 40.69 184 ASN A C 1
ATOM 1492 O O . ASN A 1 184 ? -28.320 16.090 -52.922 1.00 40.69 184 ASN A O 1
#

pLDDT: mean 70.81, std 17.56, range [33.97, 94.06]